Protein AF-0000000087743476 (afdb_homodimer)

Solvent-accessible surface area (backbone atoms only — not comparable to full-atom values): 12082 Å² total; per-residue (Å²): 128,86,73,82,45,57,29,32,19,54,42,50,63,37,62,44,45,69,60,51,53,50,48,35,34,52,43,32,76,71,50,31,46,57,36,60,74,50,63,28,59,64,51,84,37,51,70,77,56,61,89,53,51,70,66,58,47,52,52,51,51,51,50,53,54,53,49,50,53,46,46,46,70,72,27,60,26,37,40,32,51,24,69,94,71,48,72,51,69,71,37,47,52,48,50,52,50,35,51,75,69,72,32,48,79,44,50,73,59,115,132,86,73,81,47,57,32,32,20,53,41,51,61,38,62,44,45,70,60,51,53,51,50,37,33,53,42,30,76,71,50,31,46,56,36,59,74,50,62,29,59,62,49,85,36,51,69,76,55,61,90,53,50,70,67,57,45,52,51,52,50,50,51,52,54,53,49,50,52,44,46,47,71,73,26,59,26,36,39,32,51,22,71,96,71,49,72,52,70,70,39,48,52,48,51,52,50,35,51,74,69,70,32,49,79,44,49,72,60,117

Secondary structure (DSSP, 8-state):
---SS-EEEEEE-GGGHHHHHHHHHHHHHTT-EEE--S--TTTT-GGGGTT--HHHHHHHHHHHHHHHHHHHHT-SEEEEE-GGG---HHHHHHHHHHHHTT-EEEES--/---SS-EEEEEE-GGGHHHHHHHHHHHHHTT-EEE--S--TTTT-GGGGTT--HHHHHHHHHHHHHHHHHHHHT-SEEEEE-GGG---HHHHHHHHHHHHTT-EEEES--

pLDDT: mean 96.13, std 8.12, range [38.22, 99.0]

Structure (mmCIF, N/CA/C/O backbone):
data_AF-0000000087743476-model_v1
#
loop_
_entity.id
_entity.type
_entity.pdbx_description
1 polymer 'Uncharacterized protein'
#
loop_
_atom_site.group_PDB
_atom_site.id
_atom_site.type_symbol
_atom_site.label_atom_id
_atom_site.label_alt_id
_atom_site.label_comp_id
_atom_site.label_asym_id
_atom_site.label_entity_id
_atom_site.label_seq_id
_atom_site.pdbx_PDB_ins_code
_atom_site.Cartn_x
_atom_site.Cartn_y
_atom_site.Cartn_z
_atom_site.occupancy
_atom_site.B_iso_or_equiv
_atom_site.auth_seq_id
_atom_site.auth_comp_id
_atom_site.auth_asym_id
_atom_site.auth_atom_id
_atom_site.pdbx_PDB_model_num
ATOM 1 N N . MET A 1 1 ? -6.863 3.156 -19.031 1 38.38 1 MET A N 1
ATOM 2 C CA . MET A 1 1 ? -6.715 1.704 -19.047 1 38.38 1 MET A CA 1
ATOM 3 C C . MET A 1 1 ? -7.586 1.064 -17.969 1 38.38 1 MET A C 1
ATOM 5 O O . MET A 1 1 ? -7.488 1.424 -16.781 1 38.38 1 MET A O 1
ATOM 9 N N . GLN A 1 2 ? -8.812 0.7 -18.344 1 50.5 2 GLN A N 1
ATOM 10 C CA . GLN A 1 2 ? -9.789 0.285 -17.344 1 50.5 2 GLN A CA 1
ATOM 11 C C . GLN A 1 2 ? -9.32 -0.965 -16.609 1 50.5 2 GLN A C 1
ATOM 13 O O . GLN A 1 2 ? -9.273 -2.053 -17.188 1 50.5 2 GLN A O 1
ATOM 18 N N . SER A 1 3 ? -8.25 -1.038 -15.625 1 62.75 3 SER A N 1
ATOM 19 C CA . SER A 1 3 ? -7.652 -2.188 -14.945 1 62.75 3 SER A CA 1
ATOM 20 C C . SER A 1 3 ? -8.719 -3.191 -14.523 1 62.75 3 SER A C 1
ATOM 22 O O . SER A 1 3 ? -8.43 -4.379 -14.359 1 62.75 3 SER A O 1
ATOM 24 N N . GLY A 1 4 ? -9.93 -2.791 -14.648 1 86.81 4 GLY A N 1
ATOM 25 C CA . GLY A 1 4 ? -11.062 -3.516 -14.102 1 86.81 4 GLY A CA 1
ATOM 26 C C . GLY A 1 4 ? -11.141 -3.449 -12.586 1 86.81 4 GLY A C 1
ATOM 27 O O . GLY A 1 4 ? -12.117 -3.904 -11.992 1 86.81 4 GLY A O 1
ATOM 28 N N . TYR A 1 5 ? -10.102 -2.877 -11.891 1 98 5 TYR A N 1
ATOM 29 C CA . TYR A 1 5 ? -10.141 -2.74 -10.438 1 98 5 TYR A CA 1
ATOM 30 C C . TYR A 1 5 ? -10.195 -1.272 -10.031 1 98 5 TYR A C 1
ATOM 32 O O . TYR A 1 5 ? -9.305 -0.494 -10.375 1 98 5 TYR A O 1
ATOM 40 N N . PRO A 1 6 ? -11.227 -0.878 -9.352 1 98.44 6 PRO A N 1
ATOM 41 C CA . PRO A 1 6 ? -11.18 0.487 -8.82 1 98.44 6 PRO A CA 1
ATOM 42 C C . P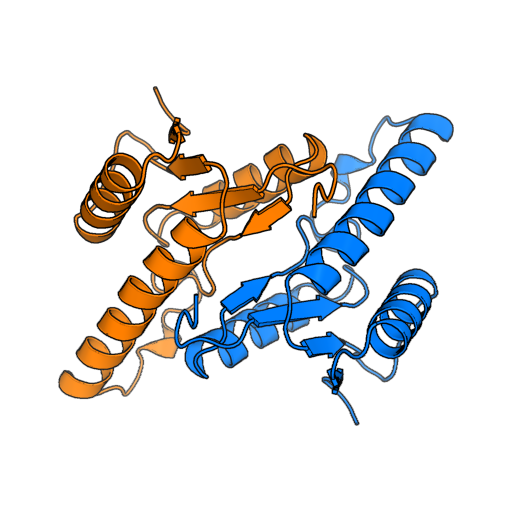RO A 1 6 ? -10.023 0.707 -7.848 1 98.44 6 PRO A C 1
ATOM 44 O O . PRO A 1 6 ? -9.602 -0.227 -7.156 1 98.44 6 PRO A O 1
ATOM 47 N N . VAL A 1 7 ? -9.523 1.934 -7.805 1 98.75 7 VAL A N 1
ATOM 48 C CA . VAL A 1 7 ? -8.375 2.27 -6.969 1 98.75 7 V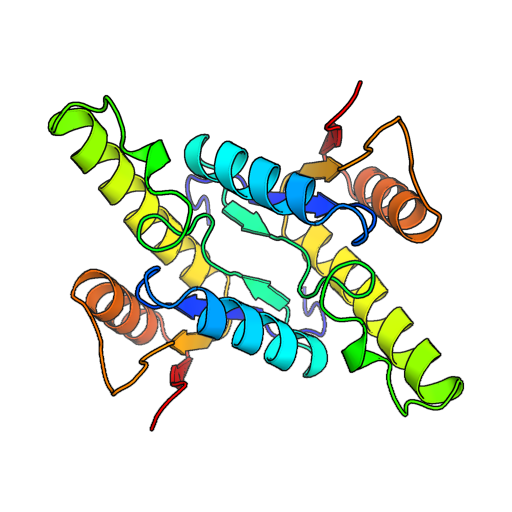AL A CA 1
ATOM 49 C C . VAL A 1 7 ? -8.828 3.129 -5.793 1 98.75 7 VAL A C 1
ATOM 51 O O . VAL A 1 7 ? -9.586 4.086 -5.965 1 98.75 7 VAL A O 1
ATOM 54 N N . VAL A 1 8 ? -8.391 2.797 -4.609 1 98.94 8 VAL A N 1
ATOM 55 C CA . VAL A 1 8 ? -8.734 3.559 -3.412 1 98.94 8 VAL A CA 1
ATOM 56 C C . VAL A 1 8 ? -7.465 3.896 -2.633 1 98.94 8 VAL A C 1
ATOM 58 O O . VAL A 1 8 ? -6.59 3.047 -2.465 1 98.94 8 VAL A O 1
ATOM 61 N N . THR A 1 9 ? -7.309 5.105 -2.23 1 98.94 9 THR A N 1
ATOM 62 C CA . THR A 1 9 ? -6.23 5.516 -1.343 1 98.94 9 THR A CA 1
ATOM 63 C C . THR A 1 9 ? -6.727 5.641 0.094 1 98.94 9 THR A C 1
ATOM 65 O O . THR A 1 9 ? -7.75 6.281 0.348 1 98.94 9 THR A O 1
ATOM 68 N N . LEU A 1 10 ? -6.004 4.98 0.99 1 98.94 10 LEU A N 1
ATOM 69 C CA . LEU A 1 10 ? -6.344 5.098 2.404 1 98.94 10 LEU A CA 1
ATOM 70 C C . LEU A 1 10 ? -5.754 6.371 3 1 98.94 10 LEU A C 1
ATOM 72 O O . LEU A 1 10 ? -4.594 6.703 2.748 1 98.94 10 LEU A O 1
ATOM 76 N N . CYS A 1 11 ? -6.539 7.051 3.77 1 98.94 11 CYS A N 1
ATOM 77 C CA . CYS A 1 11 ? -6.152 8.281 4.449 1 98.94 11 CYS A CA 1
ATOM 78 C C . CYS A 1 11 ? -6.461 8.203 5.938 1 98.94 11 CYS A C 1
ATOM 80 O O . CYS A 1 11 ? -7.496 7.66 6.336 1 98.94 11 CYS A O 1
ATOM 82 N N . GLY A 1 12 ? -5.648 8.68 6.742 1 98.69 12 GLY A N 1
ATOM 83 C CA . GLY A 1 12 ? -5.855 8.711 8.18 1 98.69 12 GLY A CA 1
ATOM 84 C C . GLY A 1 12 ? -4.566 8.82 8.969 1 98.69 12 GLY A C 1
ATOM 85 O O . GLY A 1 12 ? -3.477 8.828 8.391 1 98.69 12 GLY A O 1
ATOM 86 N N . SER A 1 13 ? -4.668 8.922 10.297 1 98.38 13 SER A N 1
ATOM 87 C CA . SER A 1 13 ? -3.5 8.984 11.164 1 98.38 13 SER A CA 1
ATOM 88 C C . SER A 1 13 ? -2.773 7.641 11.203 1 98.38 13 SER A C 1
ATOM 90 O O . SER A 1 13 ? -3.398 6.594 11.391 1 98.38 13 SER A O 1
ATOM 92 N N . THR A 1 14 ? -1.478 7.688 11.125 1 97.81 14 THR A N 1
ATOM 93 C CA . THR A 1 14 ? -0.673 6.473 11.117 1 97.81 14 THR A CA 1
ATOM 94 C C . THR A 1 14 ? -0.632 5.84 12.508 1 97.81 14 THR A C 1
ATOM 96 O O . THR A 1 14 ? -0.075 4.754 12.68 1 97.81 14 THR A O 1
ATOM 99 N N . ARG A 1 15 ? -1.237 6.492 13.484 1 97.75 15 ARG A N 1
ATOM 100 C CA . ARG A 1 15 ? -1.364 5.848 14.789 1 97.75 15 ARG A CA 1
ATOM 101 C C . ARG A 1 15 ? -2.309 4.652 14.711 1 97.75 15 ARG A C 1
ATOM 103 O O . ARG A 1 15 ? -2.303 3.795 15.602 1 97.75 15 ARG A O 1
ATOM 110 N N . PHE A 1 16 ? -3.098 4.566 13.633 1 98.31 16 PHE A N 1
ATOM 111 C CA . PHE A 1 16 ? -4.113 3.527 13.508 1 98.31 16 PHE A CA 1
ATOM 112 C C . PHE A 1 16 ? -3.658 2.434 12.547 1 98.31 16 PHE A C 1
ATOM 114 O O . PHE A 1 16 ? -4.387 2.068 11.625 1 98.31 16 PHE A O 1
ATOM 121 N N . LYS A 1 17 ? -2.49 1.92 12.766 1 97.75 17 LYS A N 1
ATOM 122 C CA . LYS A 1 17 ? -1.866 0.927 11.898 1 97.75 17 LYS A CA 1
ATOM 123 C C . LYS A 1 17 ? -2.764 -0.296 11.727 1 97.75 17 LYS A C 1
ATOM 125 O O . LYS A 1 17 ? -2.986 -0.757 10.609 1 97.75 17 LYS A O 1
ATOM 130 N N . THR A 1 18 ? -3.273 -0.798 12.812 1 97.5 18 THR A N 1
ATOM 131 C CA . THR A 1 18 ? -4.105 -1.994 12.758 1 97.5 18 THR A CA 1
ATOM 132 C C . THR A 1 18 ? -5.301 -1.781 11.836 1 97.5 18 THR A C 1
ATOM 134 O O . THR A 1 18 ? -5.59 -2.625 10.984 1 97.5 18 THR A O 1
ATOM 137 N N . GLU A 1 19 ? -5.945 -0.65 11.938 1 98.56 19 GLU A N 1
ATOM 138 C CA . GLU A 1 19 ? -7.125 -0.347 11.133 1 98.56 19 GLU A CA 1
ATOM 139 C C . GLU A 1 19 ? -6.754 -0.131 9.672 1 98.56 19 GLU A C 1
ATOM 141 O O . GLU A 1 19 ? -7.523 -0.477 8.773 1 98.56 19 GLU A O 1
ATOM 146 N N . PHE A 1 20 ? -5.598 0.438 9.391 1 98.56 20 PHE A N 1
ATOM 147 C CA . PHE A 1 20 ? -5.102 0.542 8.016 1 98.56 20 PHE A CA 1
ATOM 148 C C . PHE A 1 20 ? -4.945 -0.839 7.395 1 98.56 20 PHE A C 1
ATOM 150 O O . PHE A 1 20 ? -5.418 -1.082 6.281 1 98.56 20 PHE A O 1
ATOM 157 N N . MET A 1 21 ? -4.32 -1.697 8.148 1 97.38 21 MET A N 1
ATOM 158 C CA . MET A 1 21 ? -4.055 -3.037 7.629 1 97.38 21 MET A CA 1
ATOM 159 C C . MET A 1 21 ? -5.355 -3.805 7.406 1 97.38 21 MET A C 1
ATOM 161 O O . MET A 1 21 ? -5.504 -4.5 6.402 1 97.38 21 MET A O 1
ATOM 165 N N . GLU A 1 22 ? -6.27 -3.666 8.289 1 98 22 GLU A N 1
ATOM 166 C CA . GLU A 1 22 ? -7.562 -4.336 8.156 1 98 22 GLU A CA 1
ATOM 167 C C . GLU A 1 22 ? -8.344 -3.791 6.969 1 98 22 GLU A C 1
ATOM 169 O O . GLU A 1 22 ? -8.93 -4.559 6.199 1 98 22 GLU A O 1
ATOM 174 N N . ALA A 1 23 ? -8.375 -2.484 6.84 1 98.62 23 ALA A N 1
ATOM 175 C CA . ALA A 1 23 ? -9.07 -1.871 5.711 1 98.62 23 ALA A CA 1
ATOM 176 C C . ALA A 1 23 ? -8.43 -2.277 4.387 1 98.62 23 ALA A C 1
ATOM 178 O O . ALA A 1 23 ? -9.133 -2.574 3.416 1 98.62 23 ALA A O 1
ATOM 179 N N . GLN A 1 24 ? -7.098 -2.254 4.371 1 98.62 24 GLN A N 1
ATOM 180 C CA . GLN A 1 24 ? -6.391 -2.664 3.162 1 98.62 24 GLN A CA 1
ATOM 181 C C . GLN A 1 24 ? -6.766 -4.086 2.762 1 98.62 24 GLN A C 1
ATOM 183 O O . GLN A 1 24 ? -7.066 -4.348 1.594 1 98.62 24 GLN A O 1
ATOM 188 N N . LYS A 1 25 ? -6.793 -4.953 3.701 1 98 25 LYS A N 1
ATOM 189 C CA . LYS A 1 25 ? -7.137 -6.352 3.459 1 98 25 LYS A CA 1
ATOM 190 C C . LYS A 1 25 ? -8.57 -6.484 2.951 1 98 25 LYS A C 1
ATOM 192 O O . LYS A 1 25 ? -8.812 -7.133 1.931 1 98 25 LYS A O 1
ATOM 197 N N . ARG A 1 26 ? -9.477 -5.871 3.613 1 98.12 26 ARG A N 1
ATOM 198 C CA . ARG A 1 26 ? -10.891 -5.977 3.273 1 98.12 26 ARG A CA 1
ATOM 199 C C . ARG A 1 26 ? -11.164 -5.402 1.887 1 98.12 26 ARG A C 1
ATOM 201 O O . ARG A 1 26 ? -11.812 -6.043 1.06 1 98.12 26 ARG A O 1
ATOM 208 N N . LEU A 1 27 ? -10.68 -4.23 1.594 1 98.69 27 LEU A N 1
ATOM 209 C CA . LEU A 1 27 ? -10.93 -3.561 0.322 1 98.69 27 LEU A CA 1
ATOM 210 C C . LEU A 1 27 ? -10.266 -4.309 -0.827 1 98.69 27 LEU A C 1
ATOM 212 O O . LEU A 1 27 ? -10.812 -4.387 -1.928 1 98.69 27 LEU A O 1
ATOM 216 N N . THR A 1 28 ? -9.094 -4.887 -0.541 1 98.62 28 THR A N 1
ATOM 217 C CA . THR A 1 28 ? -8.438 -5.707 -1.553 1 98.62 28 THR A CA 1
ATOM 218 C C . THR A 1 28 ? -9.305 -6.906 -1.924 1 98.62 28 THR A C 1
ATOM 220 O O . THR A 1 28 ? -9.516 -7.184 -3.105 1 98.62 28 THR A O 1
ATOM 223 N N . LEU A 1 29 ? -9.797 -7.566 -0.931 1 97.56 29 LEU A N 1
ATOM 224 C CA . LEU A 1 29 ? -10.633 -8.742 -1.17 1 97.56 29 LEU A CA 1
ATOM 225 C C . LEU A 1 29 ? -11.945 -8.352 -1.839 1 97.56 29 LEU A C 1
ATOM 227 O O . LEU A 1 29 ? -12.57 -9.172 -2.508 1 97.56 29 LEU A O 1
ATOM 231 N N . ASP A 1 30 ? -12.336 -7.082 -1.665 1 97.62 30 ASP A N 1
ATOM 232 C CA . ASP A 1 30 ? -13.516 -6.551 -2.334 1 97.62 30 ASP A CA 1
ATOM 233 C C . ASP A 1 30 ? -13.203 -6.156 -3.775 1 97.62 30 ASP A C 1
ATOM 235 O O . ASP A 1 30 ? -14.086 -5.688 -4.5 1 97.62 30 ASP A O 1
ATOM 239 N N . GLY A 1 31 ? -11.945 -6.254 -4.188 1 98 31 GLY A N 1
ATOM 240 C CA . GLY A 1 31 ? -11.594 -6.055 -5.582 1 98 31 GLY A CA 1
ATOM 241 C C . GLY A 1 31 ? -10.992 -4.688 -5.855 1 98 31 GLY A C 1
ATOM 242 O O . GLY A 1 31 ? -11.008 -4.211 -6.992 1 98 31 GLY A O 1
ATOM 243 N N . TYR A 1 32 ? -10.516 -3.992 -4.859 1 98.69 32 TYR A N 1
ATOM 244 C CA . TYR A 1 32 ? -9.891 -2.689 -5.027 1 98.69 32 TYR A CA 1
ATOM 245 C C . TYR A 1 32 ? -8.367 -2.82 -5.066 1 98.69 32 TYR A C 1
ATOM 247 O O . TYR A 1 32 ? -7.789 -3.619 -4.328 1 98.69 32 TYR A O 1
ATOM 255 N N . ILE A 1 33 ? -7.746 -2.051 -5.918 1 98.81 33 ILE A N 1
ATOM 256 C CA . ILE A 1 33 ? -6.34 -1.732 -5.691 1 98.81 33 ILE A CA 1
ATOM 257 C C . ILE A 1 33 ? -6.219 -0.684 -4.586 1 98.81 33 ILE A C 1
ATOM 259 O O . ILE A 1 33 ? -6.781 0.408 -4.695 1 98.81 33 ILE A O 1
ATOM 263 N N . VAL A 1 34 ? -5.527 -1.041 -3.566 1 98.88 34 VAL A N 1
ATOM 264 C CA . VAL A 1 34 ? -5.418 -0.158 -2.408 1 98.88 34 VAL A CA 1
ATOM 265 C C . VAL A 1 34 ? -4.035 0.492 -2.385 1 98.88 34 VAL A C 1
ATOM 267 O O . VAL A 1 34 ? -3.018 -0.197 -2.477 1 98.88 34 VAL A O 1
ATOM 270 N N . ILE A 1 35 ? -4.031 1.773 -2.34 1 98.81 35 ILE A N 1
ATOM 271 C CA . ILE A 1 35 ? -2.816 2.537 -2.07 1 98.81 35 ILE A CA 1
ATOM 272 C C . ILE A 1 35 ? -2.834 3.045 -0.629 1 98.81 35 ILE A C 1
ATOM 274 O O . ILE A 1 35 ? -3.684 3.859 -0.262 1 98.81 35 ILE A O 1
ATOM 278 N N . SER A 1 36 ? -1.908 2.521 0.133 1 98.56 36 SER A N 1
ATOM 279 C CA . SER A 1 36 ? -1.872 2.83 1.56 1 98.56 36 SER A CA 1
ATOM 280 C C . SER A 1 36 ? -0.73 3.785 1.89 1 98.56 36 SER A C 1
ATOM 282 O O . SER A 1 36 ? -0.135 4.383 0.992 1 98.56 36 SER A O 1
ATOM 284 N N . VAL A 1 37 ? -0.5 4.043 3.145 1 98.06 37 VAL A N 1
ATOM 285 C CA . VAL A 1 37 ? 0.614 4.867 3.604 1 98.06 37 VAL A CA 1
ATOM 286 C C . VAL A 1 37 ? 1.92 4.082 3.479 1 98.06 37 VAL A C 1
ATOM 288 O O . VAL A 1 37 ? 1.913 2.852 3.467 1 98.06 37 VAL A O 1
ATOM 291 N N . GLY A 1 38 ? 2.945 4.789 3.391 1 96.5 38 GLY A N 1
ATOM 292 C CA . GLY A 1 38 ? 4.234 4.16 3.162 1 96.5 38 GLY A CA 1
ATOM 293 C C . GLY A 1 38 ? 4.926 3.729 4.441 1 96.5 38 GLY A C 1
ATOM 294 O O . GLY A 1 38 ? 5.82 2.881 4.418 1 96.5 38 GLY A O 1
ATOM 295 N N . LEU A 1 39 ? 4.555 4.363 5.508 1 96.44 39 LEU A N 1
ATOM 296 C CA . LEU A 1 39 ? 5.117 4.043 6.816 1 96.44 39 LEU A CA 1
ATOM 297 C C . LEU A 1 39 ? 4.176 4.473 7.934 1 96.44 39 LEU A C 1
ATOM 299 O O . LEU A 1 39 ? 3.32 5.34 7.73 1 96.44 39 LEU A O 1
ATOM 303 N N . PHE A 1 40 ? 4.324 3.883 9.047 1 97.44 40 PHE A N 1
ATOM 304 C CA . PHE A 1 40 ? 3.531 4.219 10.227 1 97.44 40 PHE A CA 1
ATOM 305 C C . PHE A 1 40 ? 4.383 4.938 11.266 1 97.44 40 PHE A C 1
ATOM 307 O O . PHE A 1 40 ? 4.777 4.344 12.273 1 97.44 40 PHE A O 1
ATOM 314 N N . GLY A 1 41 ? 4.543 6.191 11.023 1 95.38 41 GLY A N 1
ATOM 315 C CA . GLY A 1 41 ? 5.445 7.008 11.82 1 95.38 41 GLY A CA 1
ATOM 316 C C . GLY A 1 41 ? 4.984 7.18 13.25 1 95.38 41 GLY A C 1
ATOM 317 O O . GLY A 1 41 ? 5.766 7.578 14.117 1 95.38 41 GLY A O 1
ATOM 318 N N . HIS A 1 42 ? 3.748 6.805 13.57 1 95.19 42 HIS A N 1
ATOM 319 C CA . HIS A 1 42 ? 3.219 6.965 14.914 1 95.19 42 HIS A CA 1
ATOM 320 C C . HIS A 1 42 ? 2.852 5.613 15.531 1 95.19 42 HIS A C 1
ATOM 322 O O . HIS A 1 42 ? 2.27 5.559 16.609 1 95.19 42 HIS A O 1
ATOM 328 N N . SER A 1 43 ? 3.145 4.531 14.867 1 94.62 43 SER A N 1
ATOM 329 C CA . SER A 1 43 ? 2.766 3.211 15.359 1 94.62 43 SER A CA 1
ATOM 330 C C . SER A 1 43 ? 3.674 2.129 14.781 1 94.62 43 SER A C 1
ATOM 332 O O . SER A 1 43 ? 3.193 1.144 14.219 1 94.62 43 SER A O 1
ATOM 334 N N . GLY A 1 44 ? 4.949 2.225 14.984 1 91.62 44 GLY A N 1
ATOM 335 C CA . GLY A 1 44 ? 5.824 1.132 14.594 1 91.62 44 GLY A CA 1
ATOM 336 C C . GLY A 1 44 ? 7.09 1.6 13.898 1 91.62 44 GLY A C 1
ATOM 337 O O . GLY A 1 44 ? 8.078 0.862 13.828 1 91.62 44 GLY A O 1
ATOM 338 N N . ASP A 1 45 ? 7.035 2.834 13.281 1 95.75 45 ASP A N 1
ATOM 339 C CA . ASP A 1 45 ? 8.195 3.338 12.555 1 95.75 45 ASP A CA 1
ATOM 340 C C . ASP A 1 45 ? 8.695 4.648 13.156 1 95.75 45 ASP A C 1
ATOM 342 O O . ASP A 1 45 ? 9.141 5.543 12.438 1 95.75 45 ASP A O 1
ATOM 346 N N . GLN A 1 46 ? 8.602 4.77 14.43 1 93.5 46 GLN A N 1
ATOM 347 C CA . GLN A 1 46 ? 9 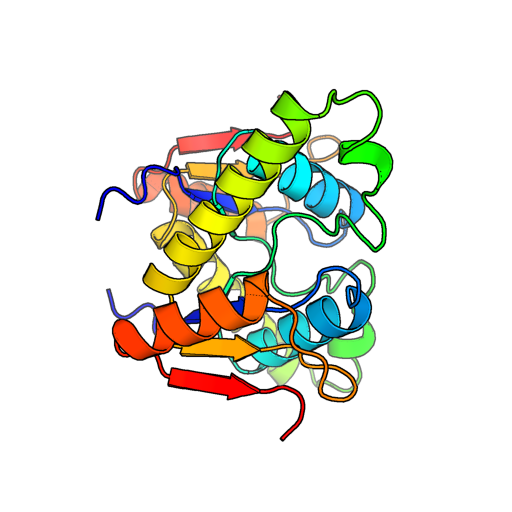5.996 15.109 1 93.5 46 GLN A CA 1
ATOM 348 C C . GLN A 1 46 ? 10.484 6.281 14.906 1 93.5 46 GLN A C 1
ATOM 350 O O . GLN A 1 46 ? 10.906 7.438 14.922 1 93.5 46 GLN A O 1
ATOM 355 N N . GLU A 1 47 ? 11.18 5.238 14.68 1 94.81 47 GLU A N 1
ATOM 356 C CA . GLU A 1 47 ? 12.625 5.352 14.523 1 94.81 47 GLU A CA 1
ATOM 357 C C . GLU A 1 47 ? 12.984 6.188 13.297 1 94.81 47 GLU A C 1
ATOM 359 O O . GLU A 1 47 ? 14.102 6.699 13.188 1 94.81 47 GLU A O 1
ATOM 364 N N . VAL A 1 48 ? 12.086 6.383 12.375 1 93.88 48 VAL A N 1
ATOM 365 C CA . VAL A 1 48 ? 12.352 7.129 11.156 1 93.88 48 VAL A CA 1
ATOM 366 C C . VAL A 1 48 ? 12.633 8.594 11.492 1 93.88 48 VAL A C 1
ATOM 368 O O . VAL A 1 48 ? 13.297 9.297 10.727 1 93.88 48 VAL A O 1
ATOM 371 N N . TRP A 1 49 ? 12.133 9.008 12.578 1 94.56 49 TRP A N 1
ATOM 372 C CA . TRP A 1 49 ? 12.273 10.406 12.969 1 94.56 49 TRP A CA 1
ATOM 373 C C . TRP A 1 49 ? 13.539 10.609 13.805 1 94.56 49 TRP A C 1
ATOM 375 O O . TRP A 1 49 ? 13.977 11.75 14 1 94.56 49 TRP A O 1
ATOM 385 N N . ASP A 1 50 ? 14.039 9.523 14.305 1 93.5 50 ASP A N 1
ATOM 386 C CA . ASP A 1 50 ? 15.148 9.609 15.242 1 93.5 50 ASP A CA 1
ATOM 387 C C . ASP A 1 50 ? 16.359 10.289 14.609 1 93.5 50 ASP A C 1
ATOM 389 O O . ASP A 1 50 ? 16.75 9.953 13.484 1 93.5 50 ASP A O 1
ATOM 393 N N . GLY A 1 51 ? 16.891 11.227 15.25 1 91.81 51 GLY A N 1
ATOM 394 C CA . GLY A 1 51 ? 18.125 11.891 14.844 1 91.81 51 GLY A CA 1
ATOM 395 C C . GLY A 1 51 ? 17.891 13.008 13.844 1 91.81 51 GLY A C 1
ATOM 396 O O . GLY A 1 51 ? 18.844 13.68 13.43 1 91.81 51 GLY A O 1
ATOM 397 N N . MET A 1 52 ? 16.719 13.133 13.352 1 93.31 52 MET A N 1
ATOM 398 C CA . MET A 1 52 ? 16.438 14.234 12.438 1 93.31 52 MET A CA 1
ATOM 399 C C . MET A 1 52 ? 16.344 15.555 13.188 1 93.31 52 MET A C 1
ATOM 401 O O . MET 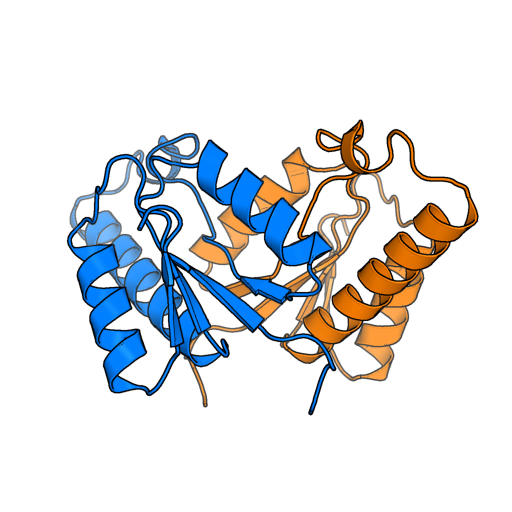A 1 52 ? 15.781 15.625 14.281 1 93.31 52 MET A O 1
ATOM 405 N N . ASP A 1 53 ? 16.984 16.484 12.641 1 96 53 ASP A N 1
ATOM 406 C CA . ASP A 1 53 ? 16.766 17.828 13.18 1 96 53 ASP A CA 1
ATOM 407 C C . ASP A 1 53 ? 15.398 18.359 12.773 1 96 53 ASP A C 1
ATOM 409 O O . ASP A 1 53 ? 14.742 17.797 11.891 1 96 53 ASP A O 1
ATOM 413 N N . GLU A 1 54 ? 15.008 19.438 13.281 1 94.81 54 GLU A N 1
ATOM 414 C CA . GLU A 1 54 ? 13.672 19.984 13.078 1 94.81 54 GLU A CA 1
ATOM 415 C C . GLU A 1 54 ? 13.422 20.297 11.609 1 94.81 54 GLU A C 1
ATOM 417 O O . GLU A 1 54 ? 12.32 20.094 11.102 1 94.81 54 GLU A O 1
ATOM 422 N N . GLY A 1 55 ? 14.359 20.812 10.953 1 96.25 55 GLY A N 1
ATOM 423 C CA . GLY A 1 55 ? 14.219 21.141 9.547 1 96.25 55 GLY A CA 1
ATOM 424 C C . GLY A 1 55 ? 14.031 19.922 8.664 1 96.25 55 GLY A C 1
ATOM 425 O O . GLY A 1 55 ? 13.156 19.906 7.801 1 96.25 55 GLY A O 1
ATOM 426 N N . THR A 1 56 ? 14.836 18.906 8.883 1 96.12 56 THR A N 1
ATOM 427 C CA . THR A 1 56 ? 14.734 17.672 8.125 1 96.12 56 THR A CA 1
ATOM 428 C C . THR A 1 56 ? 13.391 16.984 8.375 1 96.12 56 THR A C 1
ATOM 430 O O . THR A 1 56 ? 12.758 16.5 7.449 1 96.12 56 THR A O 1
ATOM 433 N N . LEU A 1 57 ? 13.023 17.031 9.641 1 95.69 57 LEU A N 1
ATOM 434 C CA . LEU A 1 57 ? 11.742 16.438 10.016 1 95.69 57 LEU A CA 1
ATOM 435 C C . LEU A 1 57 ? 10.594 17.125 9.297 1 95.69 57 LEU A C 1
ATOM 437 O O . LEU A 1 57 ? 9.719 16.469 8.727 1 95.69 57 LEU A O 1
ATOM 441 N N . SER A 1 58 ? 10.586 18.422 9.352 1 95.62 58 SER A N 1
ATOM 442 C CA . SER A 1 58 ? 9.539 19.203 8.703 1 95.62 58 SER A CA 1
ATOM 443 C C . SER A 1 58 ? 9.508 18.938 7.199 1 95.62 58 SER A C 1
ATOM 445 O O . SER A 1 58 ? 8.438 18.75 6.617 1 95.62 58 SER A O 1
ATOM 447 N N . ARG A 1 59 ? 10.688 18.875 6.559 1 96.75 59 ARG A N 1
ATOM 448 C CA . ARG A 1 59 ? 10.773 18.641 5.121 1 96.75 59 ARG A CA 1
ATOM 449 C C . ARG A 1 59 ? 10.289 17.234 4.766 1 96.75 59 ARG A C 1
ATOM 451 O O . ARG A 1 59 ? 9.594 17.047 3.764 1 96.75 59 ARG A O 1
ATOM 458 N N . THR A 1 60 ? 10.617 16.297 5.551 1 96.69 60 THR A N 1
ATOM 459 C CA . THR A 1 60 ? 10.18 14.922 5.324 1 96.69 60 THR A CA 1
ATOM 460 C C . THR A 1 60 ? 8.664 14.805 5.457 1 96.69 60 THR A C 1
ATOM 462 O O . THR A 1 60 ? 8.008 14.195 4.613 1 96.69 60 THR A O 1
ATOM 465 N N . LYS A 1 61 ? 8.156 15.461 6.449 1 95.69 61 LYS A N 1
ATOM 466 C CA . LYS A 1 61 ? 6.707 15.445 6.656 1 95.69 61 LYS A CA 1
ATOM 467 C C . LYS A 1 61 ? 5.98 16.125 5.5 1 95.69 61 LYS A C 1
ATOM 469 O O . LYS A 1 61 ? 4.949 15.633 5.035 1 95.69 61 LYS A O 1
ATOM 474 N N . GLN A 1 62 ? 6.516 17.203 5.082 1 96.44 62 GLN A N 1
ATOM 475 C CA . GLN A 1 62 ? 5.926 17.906 3.949 1 96.44 62 GLN A CA 1
ATOM 476 C C . GLN A 1 62 ? 5.945 17.047 2.691 1 96.44 62 GLN A C 1
ATOM 478 O O . GLN A 1 62 ? 4.98 17.016 1.925 1 96.44 62 GLN A O 1
ATOM 483 N N . MET A 1 63 ? 7.051 16.406 2.467 1 97.38 63 MET A N 1
ATOM 484 C CA . MET A 1 63 ? 7.164 15.508 1.326 1 97.38 63 MET A CA 1
ATOM 485 C C . MET A 1 63 ? 6.125 14.391 1.408 1 97.38 63 MET A C 1
ATOM 487 O O . MET A 1 63 ? 5.457 14.094 0.42 1 97.38 63 MET A O 1
ATOM 491 N N . LEU A 1 64 ? 5.957 13.812 2.551 1 97.69 64 LEU A N 1
ATOM 492 C CA . LEU A 1 64 ? 5.012 12.719 2.744 1 97.69 64 LEU A CA 1
ATOM 493 C C . LEU A 1 64 ? 3.578 13.203 2.553 1 97.69 64 LEU A C 1
ATOM 495 O O . LEU A 1 64 ? 2.75 12.5 1.974 1 97.69 64 LEU A O 1
ATOM 499 N N . ASP A 1 65 ? 3.291 14.359 3.012 1 97.25 65 ASP A N 1
ATOM 500 C CA . ASP A 1 65 ? 1.972 14.953 2.826 1 97.25 65 ASP A CA 1
ATOM 501 C C . ASP A 1 65 ? 1.678 15.188 1.346 1 97.25 65 ASP A C 1
ATOM 503 O O . ASP A 1 65 ? 0.59 14.859 0.864 1 97.25 65 ASP A O 1
ATOM 507 N N . ASP A 1 66 ? 2.637 15.766 0.724 1 97.94 66 ASP A N 1
ATOM 508 C CA . ASP A 1 66 ? 2.463 16.016 -0.703 1 97.94 66 ASP A CA 1
ATOM 509 C C . ASP A 1 66 ? 2.328 14.719 -1.481 1 97.94 66 ASP A C 1
ATOM 511 O O . ASP A 1 66 ? 1.487 14.602 -2.375 1 97.94 66 ASP A O 1
ATOM 515 N N . MET A 1 67 ? 3.102 13.773 -1.136 1 98.5 67 MET A N 1
ATOM 516 C CA . MET A 1 67 ? 3.047 12.461 -1.768 1 98.5 67 MET A CA 1
ATOM 517 C C . MET A 1 67 ? 1.667 11.828 -1.599 1 98.5 67 MET A C 1
ATOM 519 O O . MET A 1 67 ? 1.141 11.219 -2.529 1 98.5 67 MET A O 1
ATOM 523 N N . HIS A 1 68 ? 1.126 11.992 -0.437 1 98.62 68 HIS A N 1
ATOM 524 C CA . HIS A 1 68 ? -0.185 11.398 -0.202 1 98.62 68 HIS A CA 1
ATOM 525 C C . HIS A 1 68 ? -1.244 12.023 -1.102 1 98.62 68 HIS A C 1
ATOM 527 O O . HIS A 1 68 ? -2.152 11.336 -1.573 1 98.62 68 HIS A O 1
ATOM 533 N N . LYS A 1 69 ? -1.122 13.281 -1.396 1 98.62 69 LYS A N 1
ATOM 534 C CA . LYS A 1 69 ? -2.055 13.938 -2.312 1 98.62 69 LYS A CA 1
ATOM 535 C C . LYS A 1 69 ? -1.894 13.398 -3.732 1 98.62 69 LYS A C 1
ATOM 537 O O . LYS A 1 69 ? -2.875 13.273 -4.469 1 98.62 69 LYS A O 1
ATOM 542 N N . ARG A 1 70 ? -0.698 13.047 -4.105 1 98.56 70 ARG A N 1
ATOM 543 C CA . ARG A 1 70 ? -0.479 12.43 -5.406 1 98.56 70 ARG A CA 1
ATOM 544 C C . ARG A 1 70 ? -1.069 11.023 -5.449 1 98.56 70 ARG A C 1
ATOM 546 O O . ARG A 1 70 ? -1.582 10.586 -6.484 1 98.56 70 ARG A O 1
ATOM 553 N N . LYS A 1 71 ? -1 10.352 -4.285 1 98.75 71 LYS A N 1
ATOM 554 C CA . LYS A 1 71 ? -1.689 9.07 -4.207 1 98.75 71 LYS A CA 1
ATOM 555 C C . LYS A 1 71 ? -3.189 9.234 -4.438 1 98.75 71 LYS A C 1
ATOM 557 O O . LYS A 1 71 ? -3.811 8.422 -5.121 1 98.75 71 LYS A O 1
ATOM 562 N N . ILE A 1 72 ? -3.744 10.242 -3.904 1 98.75 72 ILE A N 1
ATOM 563 C CA . ILE A 1 72 ? -5.16 10.539 -4.102 1 98.75 72 ILE A CA 1
ATOM 564 C C . ILE A 1 72 ? -5.43 10.805 -5.578 1 98.75 72 ILE A C 1
ATOM 566 O O . ILE A 1 72 ? -6.43 10.336 -6.125 1 98.75 72 ILE A O 1
ATOM 570 N N . ASP A 1 73 ? -4.547 11.453 -6.281 1 98.5 73 ASP A N 1
ATOM 571 C CA . ASP A 1 73 ? -4.703 11.727 -7.707 1 98.5 73 ASP A CA 1
ATOM 572 C C . ASP A 1 73 ? -4.812 10.43 -8.508 1 98.5 73 ASP A C 1
ATOM 574 O O . ASP A 1 73 ? -5.496 10.375 -9.523 1 98.5 73 ASP A O 1
ATOM 578 N N . MET A 1 74 ? -4.23 9.422 -8 1 97.94 74 MET A N 1
ATOM 579 C CA . MET A 1 74 ? -4.172 8.148 -8.711 1 97.94 74 MET A CA 1
ATOM 580 C C . MET A 1 74 ? -5.422 7.32 -8.445 1 97.94 74 MET A C 1
ATOM 582 O O . MET A 1 74 ? -5.648 6.301 -9.102 1 97.94 74 MET A O 1
ATOM 586 N N . ALA A 1 75 ? -6.242 7.758 -7.48 1 98.44 75 ALA A N 1
ATOM 587 C CA . ALA A 1 75 ? -7.328 6.918 -6.992 1 98.44 75 ALA A CA 1
ATOM 588 C C . ALA A 1 75 ? -8.672 7.359 -7.57 1 98.44 75 ALA A C 1
ATOM 590 O O . ALA A 1 75 ? -8.812 8.5 -8.031 1 98.44 75 ALA A O 1
ATOM 591 N N . ASP A 1 76 ? -9.57 6.453 -7.562 1 98.44 76 ASP A N 1
ATOM 592 C CA . ASP A 1 76 ? -10.969 6.762 -7.879 1 98.44 76 ASP A CA 1
ATOM 593 C C . ASP A 1 76 ? -11.688 7.332 -6.66 1 98.44 76 ASP A C 1
ATOM 595 O O . ASP A 1 76 ? -12.617 8.133 -6.805 1 98.44 76 ASP A O 1
ATOM 599 N N . GLU A 1 77 ? -11.336 6.914 -5.516 1 98.88 77 GLU A N 1
ATOM 600 C CA . GLU A 1 77 ? -11.914 7.32 -4.234 1 98.88 77 GLU A CA 1
ATOM 601 C C . GLU A 1 77 ? -10.883 7.238 -3.115 1 98.88 77 GLU A C 1
ATOM 603 O O . GLU A 1 77 ? -9.797 6.672 -3.297 1 98.88 77 GLU A O 1
ATOM 608 N N . ILE A 1 78 ? -11.203 7.91 -2.029 1 98.94 78 ILE A N 1
ATOM 609 C CA . ILE A 1 78 ? -10.398 7.711 -0.832 1 98.94 78 ILE A CA 1
ATOM 610 C C . ILE A 1 78 ? -11.242 7.051 0.255 1 98.94 78 ILE A C 1
ATOM 612 O O . ILE A 1 78 ? -12.477 7.109 0.217 1 98.94 78 ILE A O 1
ATOM 616 N N . PHE A 1 79 ? -10.609 6.332 1.118 1 98.94 79 PHE A N 1
ATOM 617 C CA . PHE A 1 79 ? -11.195 5.723 2.307 1 98.94 79 PHE A CA 1
ATOM 618 C C . PHE A 1 79 ? -10.508 6.23 3.568 1 98.94 79 PHE A C 1
ATOM 620 O O . PHE A 1 79 ? -9.328 5.957 3.787 1 98.94 79 PHE A O 1
ATOM 627 N N . VAL A 1 80 ? -11.234 6.922 4.363 1 98.94 80 VAL A N 1
ATOM 628 C CA . VAL A 1 80 ? -10.68 7.617 5.52 1 98.94 80 VAL A CA 1
ATOM 629 C C . VAL A 1 80 ? -10.797 6.738 6.762 1 98.94 80 VAL A C 1
ATOM 631 O O . VAL A 1 80 ? -11.898 6.328 7.137 1 98.94 80 VAL A O 1
ATOM 634 N N . ILE A 1 81 ? -9.641 6.445 7.363 1 98.88 81 ILE A N 1
ATOM 635 C CA . ILE A 1 81 ? -9.578 5.699 8.617 1 98.88 81 ILE A CA 1
ATOM 636 C C . ILE A 1 81 ? -9.766 6.652 9.797 1 98.88 81 ILE A C 1
ATOM 638 O O . ILE A 1 81 ? -8.789 7.164 10.352 1 98.88 81 ILE A O 1
ATOM 642 N N . ASN A 1 82 ? -11.023 6.855 10.188 1 98.75 82 ASN A N 1
ATOM 643 C CA . ASN A 1 82 ? -11.383 7.809 11.227 1 98.75 82 ASN A CA 1
ATOM 644 C C . ASN A 1 82 ? -11.828 7.098 12.508 1 98.75 82 ASN A C 1
ATOM 646 O O . ASN A 1 82 ? -12.93 7.336 13 1 98.75 82 ASN A O 1
ATOM 650 N N . VAL A 1 83 ? -10.906 6.344 13.102 1 98.62 83 VAL A N 1
ATOM 651 C CA . VAL A 1 83 ? -11.188 5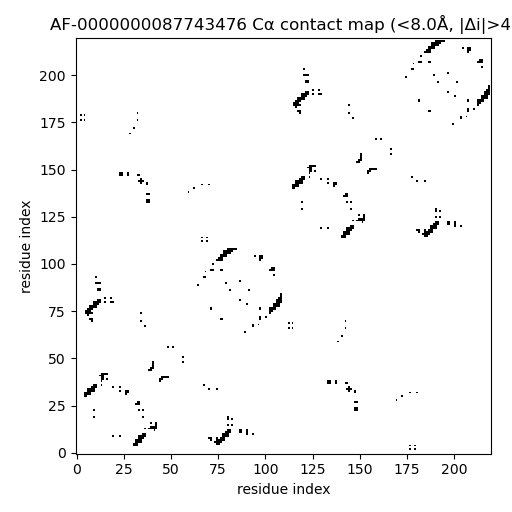.566 14.305 1 98.62 83 VAL A CA 1
ATOM 652 C C . VAL A 1 83 ? -11.664 6.496 15.422 1 98.62 83 VAL A C 1
ATOM 654 O O . VAL A 1 83 ? -10.992 7.477 15.742 1 98.62 83 VAL A O 1
ATOM 657 N N . GLY A 1 84 ? -12.844 6.219 16.016 1 98.12 84 GLY A N 1
ATOM 658 C CA . GLY A 1 84 ? -13.406 7.055 17.062 1 98.12 84 GLY A CA 1
ATOM 659 C C . GLY A 1 84 ? -13.758 8.453 16.594 1 98.12 84 GLY A C 1
ATOM 660 O O . GLY A 1 84 ? -13.727 9.406 17.375 1 98.12 84 GLY A O 1
ATOM 661 N N . GLY A 1 85 ? -13.875 8.602 15.297 1 97.88 85 GLY A N 1
ATOM 662 C CA . GLY A 1 85 ? -14.219 9.883 14.711 1 97.88 85 GLY A CA 1
ATOM 663 C C . GLY A 1 85 ? -13.023 10.805 14.562 1 97.88 85 GLY A C 1
ATOM 664 O O . GLY A 1 85 ? -13.164 11.945 14.109 1 97.88 85 GLY A O 1
ATOM 665 N N . TYR A 1 86 ? -11.875 10.25 14.82 1 98.38 86 TYR A N 1
ATOM 666 C CA . TYR A 1 86 ? -10.688 11.102 14.812 1 98.38 86 TYR A CA 1
ATOM 667 C C . TYR A 1 86 ? -10.281 11.453 13.391 1 98.38 86 TYR A C 1
ATOM 669 O O . TYR A 1 86 ? -10.109 10.562 12.547 1 98.38 86 TYR A O 1
ATOM 677 N N . ILE A 1 87 ? -10.109 12.727 13.078 1 98.38 87 ILE A N 1
ATOM 678 C CA . ILE A 1 87 ? -9.555 13.266 11.844 1 98.38 87 ILE A CA 1
ATOM 679 C C . ILE A 1 87 ? -8.539 14.359 12.164 1 98.38 87 ILE A C 1
ATOM 681 O O . ILE A 1 87 ? -8.906 15.445 12.609 1 98.38 87 ILE A O 1
ATOM 685 N N . GLY A 1 88 ? -7.344 14.039 11.914 1 98 88 GLY A N 1
ATOM 686 C CA . GLY A 1 88 ? -6.309 15.031 12.164 1 98 88 GLY A CA 1
ATOM 687 C C . GLY A 1 88 ? -6.168 16.047 11.047 1 98 88 GLY A C 1
ATOM 688 O O . GLY A 1 88 ? -6.812 15.922 10 1 98 88 GLY A O 1
ATOM 689 N N . ASP A 1 89 ? -5.281 17.016 11.203 1 97.62 89 ASP A N 1
ATOM 690 C CA . ASP A 1 89 ? -5.125 18.125 10.273 1 97.62 89 ASP A CA 1
ATOM 691 C C . ASP A 1 89 ? -4.699 17.641 8.891 1 97.62 89 ASP A C 1
ATOM 693 O O . ASP A 1 89 ? -5.25 18.078 7.879 1 97.62 89 ASP A O 1
ATOM 697 N N . SER A 1 90 ? -3.68 16.781 8.891 1 97.5 90 SER A N 1
ATOM 698 C CA . SER A 1 90 ? -3.203 16.281 7.605 1 97.5 90 SER A CA 1
ATOM 699 C C . SER A 1 90 ? -4.312 15.547 6.848 1 97.5 90 SER A C 1
ATOM 701 O O . SER A 1 90 ? -4.496 15.758 5.648 1 97.5 90 SER A O 1
ATOM 703 N N . THR A 1 91 ? -5.082 14.734 7.59 1 98.62 91 THR A N 1
ATOM 704 C CA . THR A 1 91 ? -6.168 13.984 6.969 1 98.62 91 THR A CA 1
ATOM 705 C C . THR A 1 91 ? -7.27 14.922 6.484 1 98.62 91 THR A C 1
ATOM 707 O O . THR A 1 91 ? -7.836 14.719 5.41 1 98.62 91 THR A O 1
ATOM 710 N N . ARG A 1 92 ? -7.562 15.922 7.246 1 98.75 92 ARG A N 1
ATOM 711 C CA . ARG A 1 92 ? -8.539 16.922 6.82 1 98.75 92 ARG A CA 1
ATOM 712 C C . ARG A 1 92 ? -8.117 17.562 5.504 1 98.75 92 ARG A C 1
ATOM 714 O O . ARG A 1 92 ? -8.945 17.75 4.605 1 98.75 92 ARG A O 1
ATOM 721 N N . SER A 1 93 ? -6.867 17.969 5.465 1 98.69 93 SER A N 1
ATOM 722 C CA . SER A 1 93 ? -6.328 18.547 4.238 1 98.69 93 SER A CA 1
ATOM 723 C C . SER A 1 93 ? -6.469 17.578 3.062 1 98.69 93 SER A C 1
ATOM 725 O O . SER A 1 93 ? -6.805 18 1.952 1 98.69 93 SER A O 1
ATOM 727 N N . GLU A 1 94 ? -6.23 16.297 3.301 1 98.81 94 GLU A N 1
ATOM 728 C CA . GLU A 1 94 ? -6.367 15.273 2.273 1 98.81 94 GLU A CA 1
ATOM 729 C C . GLU A 1 94 ? -7.812 15.141 1.81 1 98.81 94 GLU A C 1
ATOM 731 O O . GLU A 1 94 ? -8.078 15.039 0.61 1 98.81 94 GLU A O 1
ATOM 736 N N . ILE A 1 95 ? -8.734 15.172 2.723 1 98.88 95 ILE A N 1
ATOM 737 C CA . ILE A 1 95 ? -10.156 15.078 2.41 1 98.88 95 ILE A CA 1
ATOM 738 C C . ILE A 1 95 ? -10.578 16.266 1.545 1 98.88 95 ILE A C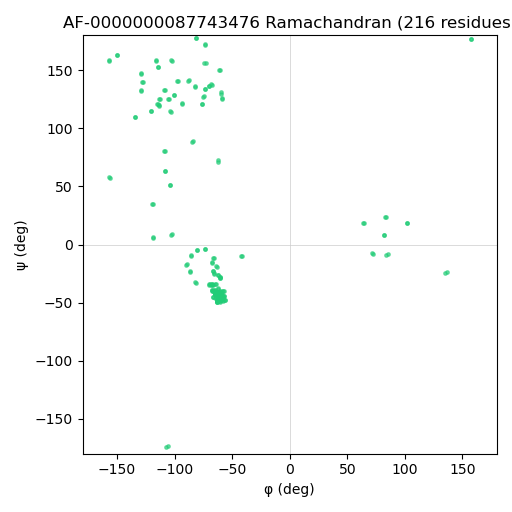 1
ATOM 740 O O . ILE A 1 95 ? -11.25 16.078 0.526 1 98.88 95 ILE A O 1
ATOM 744 N N . GLU A 1 96 ? -10.18 17.422 1.937 1 98.88 96 GLU A N 1
ATOM 745 C CA . GLU A 1 96 ? -10.5 18.609 1.152 1 98.88 96 GLU A CA 1
ATOM 746 C C . GLU A 1 96 ? -9.922 18.5 -0.257 1 98.88 96 GLU A C 1
ATOM 748 O O . GLU A 1 96 ? -10.586 18.875 -1.231 1 98.88 96 GLU A O 1
ATOM 753 N N . TYR A 1 97 ? -8.727 18.062 -0.304 1 98.88 97 TYR A N 1
ATOM 754 C CA . TYR A 1 97 ? -8.07 17.875 -1.596 1 98.88 97 TYR A CA 1
ATOM 755 C C . TYR A 1 97 ? -8.859 16.906 -2.469 1 98.88 97 TYR A C 1
ATOM 757 O O . TYR A 1 97 ? -9.086 17.172 -3.652 1 98.88 97 TYR A O 1
ATOM 765 N N . ALA A 1 98 ? -9.258 15.797 -1.877 1 98.88 98 ALA A N 1
ATOM 766 C CA . ALA A 1 98 ? -10.023 14.781 -2.6 1 98.88 98 ALA A CA 1
ATOM 767 C C . ALA A 1 98 ? -11.328 15.359 -3.139 1 98.88 98 ALA A C 1
ATOM 769 O O . ALA A 1 98 ? -11.656 15.18 -4.312 1 98.88 98 ALA A O 1
ATOM 770 N N . LYS A 1 99 ? -12.016 16.062 -2.301 1 98.75 99 LYS A N 1
ATOM 771 C CA . LYS A 1 99 ? -13.281 16.672 -2.697 1 98.75 99 LYS A CA 1
ATOM 772 C C . LYS A 1 99 ? -13.078 17.672 -3.84 1 98.75 99 LYS A C 1
ATOM 774 O O . LYS A 1 99 ? -13.812 17.641 -4.828 1 98.75 99 LYS A O 1
ATOM 779 N N . LYS A 1 100 ? -12.102 18.453 -3.686 1 98.62 100 LYS A N 1
ATOM 780 C CA . LYS A 1 100 ? -11.805 19.453 -4.699 1 98.62 100 LYS A CA 1
ATOM 781 C C . LYS A 1 100 ? -11.492 18.812 -6.043 1 98.62 100 LYS A C 1
ATOM 783 O O . LYS A 1 100 ? -11.734 19.406 -7.098 1 98.62 100 LYS A O 1
ATOM 788 N N . HIS A 1 101 ? -11 17.688 -6.051 1 98.31 101 HIS A N 1
ATOM 789 C CA . HIS A 1 101 ? -10.57 17.016 -7.273 1 98.31 101 HIS A CA 1
ATOM 790 C C . HIS A 1 101 ? -11.586 15.961 -7.711 1 98.31 101 HIS A C 1
ATOM 792 O O . HIS A 1 101 ? -11.266 15.086 -8.516 1 98.31 101 HIS A O 1
ATOM 798 N N . GLY A 1 102 ? -12.695 15.922 -7.105 1 98.12 102 GLY A N 1
ATOM 799 C CA . GLY A 1 102 ? -13.82 15.141 -7.586 1 98.12 102 GLY A CA 1
ATOM 800 C C . GLY A 1 102 ? -13.742 13.672 -7.191 1 98.12 102 GLY A C 1
ATOM 801 O O . GLY A 1 102 ? -14.297 12.812 -7.875 1 98.12 102 GLY A O 1
ATOM 802 N N . LYS A 1 103 ? -13 13.422 -6.125 1 98.62 103 LYS A N 1
ATOM 803 C CA . LYS A 1 103 ? -12.906 12.055 -5.637 1 98.62 103 LYS A CA 1
ATOM 804 C C . LYS A 1 103 ? -14.031 11.734 -4.656 1 98.62 103 LYS A C 1
ATOM 806 O O . LYS A 1 103 ? -14.406 12.578 -3.836 1 98.62 103 LYS A O 1
ATOM 811 N N . VAL A 1 104 ? -14.516 10.516 -4.777 1 98.56 104 VAL A N 1
ATOM 812 C CA . VAL A 1 104 ? -15.453 10.023 -3.768 1 98.56 104 VAL A CA 1
ATOM 813 C C . VAL A 1 104 ? -14.727 9.836 -2.439 1 98.56 104 VAL A C 1
ATOM 815 O O . VAL A 1 104 ? -13.602 9.328 -2.41 1 98.56 104 VAL A O 1
ATOM 818 N N . VAL A 1 105 ? -15.375 10.234 -1.377 1 98.81 105 VAL A N 1
ATOM 819 C CA . VAL A 1 105 ? -14.805 10.086 -0.043 1 98.81 105 VAL A CA 1
ATOM 820 C C . VAL A 1 105 ? -15.656 9.117 0.779 1 98.81 105 VAL A C 1
ATOM 822 O O . VAL A 1 105 ? -16.859 9.359 0.985 1 98.81 105 VAL A O 1
ATOM 825 N N . ARG A 1 106 ? -15.117 8.031 1.266 1 98.81 106 ARG A N 1
ATOM 826 C CA . ARG A 1 106 ? -15.742 7.082 2.18 1 98.81 106 ARG A CA 1
ATOM 827 C C . ARG A 1 106 ? -15.008 7.051 3.518 1 98.81 106 ARG A C 1
ATOM 829 O O . ARG A 1 106 ? -13.844 7.441 3.604 1 98.81 106 ARG A O 1
ATOM 836 N N . TYR A 1 107 ? -15.727 6.602 4.504 1 98.81 107 TYR A N 1
ATOM 837 C CA . TYR A 1 107 ? -15.18 6.637 5.859 1 98.81 107 TYR A CA 1
ATOM 838 C C . TYR A 1 107 ? -15.312 5.277 6.531 1 98.81 107 TYR A C 1
ATOM 840 O O . TYR A 1 107 ? -16.281 4.547 6.293 1 98.81 107 TYR A O 1
ATOM 848 N N . LEU A 1 108 ? -14.352 4.934 7.395 1 98.69 108 LEU A N 1
ATOM 849 C CA . LEU A 1 108 ? -14.398 3.73 8.219 1 98.69 108 LEU A CA 1
ATOM 850 C C . LEU A 1 108 ? -15.586 3.775 9.172 1 98.69 108 LEU A C 1
ATOM 852 O O . LEU A 1 108 ? -16.281 2.773 9.352 1 98.69 108 LEU A O 1
ATOM 856 N N . GLU A 1 109 ? -15.641 4.957 9.82 1 97.56 109 GLU A N 1
ATOM 857 C CA . GLU A 1 109 ? -16.766 5.191 10.711 1 97.56 109 GLU A CA 1
ATOM 858 C C . GLU A 1 109 ? -17.672 6.301 10.18 1 97.56 109 GLU A C 1
ATOM 860 O O . GLU A 1 109 ? -17.203 7.379 9.828 1 97.56 109 GLU A O 1
ATOM 865 N N . GLY A 1 110 ? -18.891 5.984 10.047 1 84.44 110 GLY A N 1
ATOM 866 C CA . GLY A 1 110 ? -19.875 6.988 9.672 1 84.44 110 GLY A CA 1
ATOM 867 C C . GLY A 1 110 ? -20.234 6.957 8.195 1 84.44 110 GLY A C 1
ATOM 868 O O . GLY A 1 110 ? -19.594 6.246 7.418 1 84.44 110 GLY A O 1
ATOM 869 N N . MET B 1 1 ? 0.427 12.969 -15.734 1 38.22 1 MET B N 1
ATOM 870 C CA . MET B 1 1 ? 0.452 13.891 -14.602 1 38.22 1 MET B CA 1
ATOM 871 C C . MET B 1 1 ? 1.706 13.68 -13.758 1 38.22 1 MET B C 1
ATOM 873 O O . MET B 1 1 ? 1.979 12.562 -13.312 1 38.22 1 MET B O 1
ATOM 877 N N . GLN B 1 2 ? 2.787 14.43 -14.086 1 51.09 2 GLN B N 1
ATOM 878 C CA . GLN B 1 2 ? 4.098 14.148 -13.516 1 51.09 2 GLN B CA 1
ATOM 879 C C . GLN B 1 2 ? 4.086 14.328 -12 1 51.09 2 GLN B C 1
ATOM 881 O O . GLN B 1 2 ? 3.977 15.453 -11.508 1 51.09 2 GLN B O 1
ATOM 886 N N . SER B 1 3 ? 3.416 13.453 -11.031 1 62.81 3 SER B N 1
ATOM 887 C CA . SER B 1 3 ? 3.258 13.594 -9.594 1 62.81 3 SER B CA 1
ATOM 888 C C . SER B 1 3 ? 4.547 14.086 -8.938 1 62.81 3 SER B C 1
ATOM 890 O O . SER B 1 3 ? 4.512 14.695 -7.863 1 62.81 3 SER B O 1
ATOM 892 N N . GLY B 1 4 ? 5.574 14.094 -9.695 1 86.81 4 GLY B N 1
ATOM 893 C CA . GLY B 1 4 ? 6.922 14.32 -9.195 1 86.81 4 GLY B CA 1
ATOM 894 C C . GLY B 1 4 ? 7.469 13.148 -8.406 1 86.81 4 GLY B C 1
ATOM 895 O O . GLY B 1 4 ? 8.648 13.141 -8.039 1 86.81 4 GLY B O 1
ATOM 896 N N . TYR B 1 5 ? 6.613 12.102 -8.102 1 97.94 5 TYR B N 1
ATOM 897 C CA . TYR B 1 5 ? 7.102 10.922 -7.387 1 97.94 5 TYR B CA 1
ATOM 898 C C . TYR B 1 5 ? 7.055 9.688 -8.281 1 97.94 5 TYR B C 1
ATOM 900 O O . TYR B 1 5 ? 5.988 9.32 -8.781 1 97.94 5 TYR B O 1
ATOM 908 N N . PRO B 1 6 ? 8.172 9.086 -8.516 1 98.44 6 PRO B N 1
ATOM 909 C CA . PRO B 1 6 ? 8.086 7.812 -9.234 1 98.44 6 PRO B CA 1
ATOM 910 C C . PRO B 1 6 ? 7.281 6.762 -8.477 1 98.44 6 PRO B C 1
ATOM 912 O O . PRO B 1 6 ? 7.254 6.77 -7.238 1 98.44 6 PRO B O 1
ATOM 915 N N . VAL B 1 7 ? 6.648 5.867 -9.219 1 98.75 7 VAL B N 1
ATOM 916 C CA . VAL B 1 7 ? 5.793 4.844 -8.625 1 98.75 7 VAL B CA 1
ATOM 917 C C . VAL B 1 7 ? 6.461 3.475 -8.75 1 98.75 7 VAL B C 1
ATOM 919 O O . VAL B 1 7 ? 6.965 3.117 -9.812 1 98.75 7 VAL B O 1
ATOM 922 N N . VAL B 1 8 ? 6.48 2.729 -7.688 1 98.94 8 VAL B N 1
ATOM 923 C CA . VAL B 1 8 ? 7.066 1.393 -7.691 1 98.94 8 VAL B CA 1
ATOM 924 C C . VAL B 1 8 ? 6.078 0.393 -7.094 1 98.94 8 VAL B C 1
ATOM 926 O O . VAL B 1 8 ? 5.441 0.672 -6.078 1 98.94 8 VAL B O 1
ATOM 929 N N . THR B 1 9 ? 5.883 -0.706 -7.727 1 98.94 9 THR B N 1
ATOM 930 C CA . THR B 1 9 ? 5.094 -1.808 -7.184 1 98.94 9 THR B CA 1
ATOM 931 C C . THR B 1 9 ? 6.004 -2.896 -6.621 1 98.94 9 THR B C 1
ATOM 933 O O . THR B 1 9 ? 6.945 -3.332 -7.285 1 98.94 9 THR B O 1
ATOM 936 N N . LEU B 1 10 ? 5.711 -3.266 -5.379 1 98.94 10 LEU B N 1
ATOM 937 C CA . LEU B 1 10 ? 6.465 -4.359 -4.77 1 98.94 10 LEU B CA 1
ATOM 938 C C . LEU B 1 10 ? 5.906 -5.711 -5.203 1 98.94 10 LEU B C 1
ATOM 940 O O . LEU B 1 10 ? 4.688 -5.906 -5.219 1 98.94 10 LEU B O 1
ATOM 944 N N . CYS B 1 11 ? 6.785 -6.598 -5.535 1 98.94 11 CYS B N 1
ATOM 945 C CA . CYS B 1 11 ? 6.449 -7.953 -5.953 1 98.94 11 CYS B CA 1
ATOM 946 C C . CYS B 1 11 ? 7.227 -8.984 -5.145 1 98.94 11 CYS B C 1
ATOM 948 O O . CYS B 1 11 ? 8.406 -8.781 -4.848 1 98.94 11 CYS B O 1
ATOM 950 N N . GLY B 1 12 ? 6.641 -10.023 -4.781 1 98.75 12 GLY B N 1
ATOM 951 C CA . GLY B 1 12 ? 7.293 -11.094 -4.047 1 98.75 12 GLY B CA 1
ATOM 952 C C . GLY B 1 12 ? 6.328 -11.961 -3.26 1 98.75 12 GLY B C 1
ATOM 953 O O . GLY B 1 12 ? 5.121 -11.695 -3.244 1 98.75 12 GLY B O 1
ATOM 954 N N . SER B 1 13 ? 6.836 -13.016 -2.611 1 98.38 13 SER B N 1
ATOM 955 C CA . SER B 1 13 ? 6.016 -13.891 -1.781 1 98.38 13 SER B CA 1
ATOM 956 C C . SER B 1 13 ? 5.559 -13.18 -0.511 1 98.38 13 SER B C 1
ATOM 958 O O . SER B 1 13 ? 6.363 -12.555 0.18 1 98.38 13 SER B O 1
ATOM 960 N N . THR B 1 14 ? 4.316 -13.359 -0.173 1 97.88 14 THR B N 1
ATOM 961 C CA . THR B 1 14 ? 3.75 -12.703 1.001 1 97.88 14 THR B CA 1
ATOM 962 C C . THR B 1 14 ? 4.258 -13.359 2.283 1 97.88 14 THR B C 1
ATOM 964 O O . THR B 1 14 ? 3.963 -12.891 3.385 1 97.88 14 THR B O 1
ATOM 967 N N . ARG B 1 15 ? 5.031 -14.422 2.148 1 97.81 15 ARG B N 1
ATOM 968 C CA . ARG B 1 15 ? 5.668 -14.977 3.338 1 97.81 15 ARG B CA 1
ATOM 969 C C . ARG B 1 15 ? 6.715 -14.023 3.895 1 97.81 15 ARG B C 1
ATOM 971 O O . ARG B 1 15 ? 7.133 -14.148 5.047 1 97.81 15 ARG B O 1
ATOM 978 N N . PHE B 1 16 ? 7.117 -13.023 3.088 1 98.31 16 PHE B N 1
ATOM 979 C CA . PHE B 1 16 ? 8.188 -12.109 3.477 1 98.31 16 PHE B CA 1
ATOM 980 C C . PHE B 1 16 ? 7.621 -10.758 3.9 1 98.31 16 PHE B C 1
ATOM 982 O O . PHE B 1 16 ? 8.062 -9.719 3.418 1 98.31 16 PHE B O 1
ATOM 989 N N . LYS B 1 17 ? 6.676 -10.781 4.789 1 97.75 17 LYS B N 1
ATOM 990 C CA . LYS B 1 17 ? 5.969 -9.586 5.242 1 97.75 17 LYS B CA 1
ATOM 991 C C . LYS B 1 17 ? 6.938 -8.539 5.781 1 97.75 17 LYS B C 1
ATOM 993 O O . LYS B 1 17 ? 6.855 -7.367 5.418 1 97.75 17 LYS B O 1
ATOM 998 N N . THR B 1 18 ? 7.844 -8.953 6.617 1 97.5 18 THR B N 1
ATOM 999 C CA . THR B 1 18 ? 8.789 -8.023 7.223 1 97.5 18 THR B CA 1
ATOM 1000 C C . THR B 1 18 ? 9.57 -7.273 6.148 1 97.5 18 THR B C 1
ATOM 1002 O O . THR B 1 18 ? 9.695 -6.047 6.207 1 97.5 18 THR B O 1
ATOM 1005 N N . GLU B 1 19 ? 10.031 -7.973 5.141 1 98.56 19 GLU B N 1
ATOM 1006 C CA . GLU B 1 19 ? 10.828 -7.379 4.074 1 98.56 19 GLU B CA 1
ATOM 1007 C C . GLU B 1 19 ? 9.977 -6.465 3.193 1 98.56 19 GLU B C 1
ATOM 1009 O O . GLU B 1 19 ? 10.469 -5.449 2.693 1 98.56 19 GLU B O 1
ATOM 1014 N N . PHE B 1 20 ? 8.711 -6.793 2.977 1 98.56 20 PHE B N 1
ATOM 1015 C CA . PHE B 1 20 ? 7.801 -5.902 2.275 1 98.56 20 PHE B CA 1
ATOM 1016 C C . PHE B 1 20 ? 7.664 -4.574 3.014 1 98.56 20 PHE B C 1
ATOM 1018 O O . PHE B 1 20 ? 7.789 -3.508 2.41 1 98.56 20 PHE B O 1
ATOM 1025 N N . MET B 1 21 ? 7.465 -4.688 4.293 1 97.38 21 MET B N 1
ATOM 1026 C CA . MET B 1 21 ? 7.254 -3.49 5.098 1 97.38 21 MET B CA 1
ATOM 1027 C C . MET B 1 21 ? 8.516 -2.631 5.137 1 97.38 21 MET B C 1
ATOM 1029 O O . MET B 1 21 ? 8.438 -1.405 5.039 1 97.38 21 MET B O 1
ATOM 1033 N N . GLU B 1 22 ? 9.633 -3.238 5.242 1 98.06 22 GLU B N 1
ATOM 1034 C CA . GLU B 1 22 ? 10.906 -2.512 5.262 1 98.06 22 GLU B CA 1
ATOM 1035 C C . GLU B 1 22 ? 11.172 -1.837 3.918 1 98.06 22 GLU B C 1
ATOM 1037 O O . GLU B 1 22 ? 11.586 -0.677 3.873 1 98.06 22 GLU B O 1
ATOM 1042 N N . ALA B 1 23 ? 10.953 -2.572 2.844 1 98.62 23 ALA B N 1
ATOM 1043 C CA . ALA B 1 23 ? 11.148 -2.002 1.514 1 98.62 23 ALA B CA 1
ATOM 1044 C C . ALA B 1 23 ? 10.188 -0.842 1.269 1 98.62 23 ALA B C 1
ATOM 1046 O O . ALA B 1 23 ? 10.578 0.189 0.715 1 98.62 23 ALA B O 1
ATOM 1047 N N . GLN B 1 24 ? 8.93 -1.051 1.672 1 98.56 24 GLN B N 1
ATOM 1048 C CA . GLN B 1 24 ? 7.941 0.013 1.521 1 98.56 24 GLN B CA 1
ATOM 1049 C C . GLN B 1 24 ? 8.383 1.28 2.248 1 98.56 24 GLN B C 1
ATOM 1051 O O . GLN B 1 24 ? 8.328 2.375 1.686 1 98.56 24 GLN B O 1
ATOM 1056 N N . LYS B 1 25 ? 8.844 1.131 3.43 1 98.06 25 LYS B N 1
ATOM 1057 C CA . LYS B 1 25 ? 9.305 2.256 4.238 1 98.06 25 LYS B CA 1
ATOM 1058 C C . LYS B 1 25 ? 10.5 2.943 3.592 1 98.06 25 LYS B C 1
ATOM 1060 O O . LYS B 1 25 ? 10.508 4.164 3.422 1 98.06 25 LYS B O 1
ATOM 1065 N N . ARG B 1 26 ? 11.469 2.188 3.213 1 98.12 26 ARG B N 1
ATOM 1066 C CA . ARG B 1 26 ? 12.695 2.729 2.643 1 98.12 26 ARG B CA 1
ATOM 1067 C C . ARG B 1 26 ? 12.422 3.453 1.33 1 98.12 26 ARG B C 1
ATOM 1069 O O . ARG B 1 26 ? 12.859 4.59 1.139 1 98.12 26 ARG B O 1
ATOM 1076 N N . LEU B 1 27 ? 11.695 2.859 0.437 1 98.69 27 LEU B N 1
ATOM 1077 C CA . LEU B 1 27 ? 11.422 3.434 -0.875 1 98.69 27 LEU B CA 1
ATOM 1078 C C . LEU B 1 27 ? 10.547 4.676 -0.752 1 98.69 27 LEU B C 1
ATOM 1080 O O . LEU B 1 27 ? 10.719 5.641 -1.502 1 98.69 27 LEU B O 1
ATOM 1084 N N . THR B 1 28 ? 9.625 4.645 0.219 1 98.62 28 THR B N 1
ATOM 1085 C CA . THR B 1 28 ? 8.812 5.832 0.471 1 98.62 28 THR B CA 1
ATOM 1086 C C . THR B 1 28 ? 9.695 7.008 0.889 1 98.62 28 THR B C 1
ATOM 1088 O O . THR B 1 28 ? 9.555 8.109 0.358 1 98.62 28 THR B O 1
ATOM 1091 N N . LEU B 1 29 ? 10.578 6.758 1.789 1 97.56 29 LEU B N 1
ATOM 1092 C CA . LEU B 1 29 ? 11.461 7.812 2.277 1 97.56 29 LEU B CA 1
ATOM 1093 C C . LEU B 1 29 ? 12.414 8.273 1.182 1 97.56 29 LEU B C 1
ATOM 1095 O O . LEU B 1 29 ? 12.914 9.398 1.222 1 97.56 29 LEU B O 1
ATOM 1099 N N . ASP B 1 30 ? 12.633 7.391 0.2 1 97.62 30 ASP B N 1
ATOM 1100 C CA . ASP B 1 30 ? 13.445 7.742 -0.96 1 97.62 30 ASP B CA 1
ATOM 1101 C C . ASP B 1 30 ? 12.633 8.539 -1.979 1 97.62 30 ASP B C 1
ATOM 1103 O O . ASP B 1 30 ? 13.156 8.938 -3.023 1 97.62 30 ASP B O 1
ATOM 1107 N N . GLY B 1 31 ? 11.352 8.711 -1.742 1 98 31 GLY B N 1
ATOM 1108 C CA . GLY B 1 31 ? 10.539 9.586 -2.574 1 98 31 GLY B CA 1
ATOM 1109 C C . GLY B 1 31 ? 9.68 8.828 -3.57 1 98 31 GLY B C 1
ATOM 1110 O O . GLY B 1 31 ? 9.242 9.398 -4.578 1 98 31 GLY B O 1
ATOM 1111 N N . TYR B 1 32 ? 9.445 7.555 -3.381 1 98.69 32 TYR B N 1
ATOM 1112 C CA . TYR B 1 32 ? 8.594 6.758 -4.262 1 98.69 32 TYR B CA 1
ATOM 1113 C C . TYR B 1 32 ? 7.188 6.637 -3.695 1 98.69 32 TYR B C 1
ATOM 1115 O O . TYR B 1 32 ? 7.008 6.492 -2.482 1 98.69 32 TYR B O 1
ATOM 1123 N N . ILE B 1 33 ? 6.207 6.703 -4.559 1 98.81 33 ILE B N 1
ATOM 1124 C CA . ILE B 1 33 ? 4.918 6.113 -4.219 1 98.81 33 ILE B CA 1
ATOM 1125 C C . ILE B 1 33 ? 5 4.594 -4.344 1 98.81 33 ILE B C 1
ATOM 1127 O O . ILE B 1 33 ? 5.324 4.066 -5.41 1 98.81 33 ILE B O 1
ATOM 1131 N N . VAL B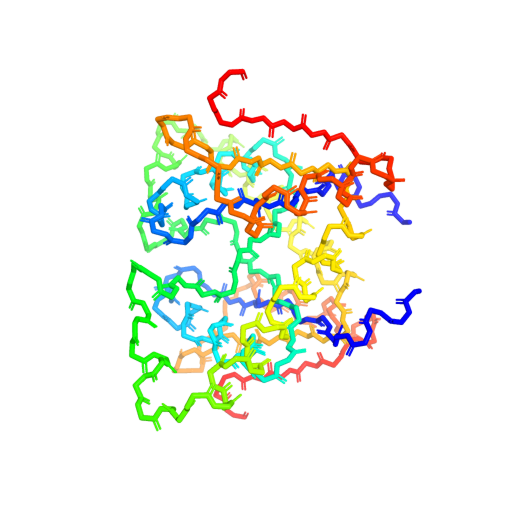 1 34 ? 4.73 3.938 -3.271 1 98.88 34 VAL B N 1
ATOM 1132 C CA . VAL B 1 34 ? 4.859 2.484 -3.244 1 98.88 34 VAL B CA 1
ATOM 1133 C C . VAL B 1 34 ? 3.477 1.84 -3.279 1 98.88 34 VAL B C 1
ATOM 1135 O O . VAL B 1 34 ? 2.6 2.191 -2.486 1 98.88 34 VAL B O 1
ATOM 1138 N N . ILE B 1 35 ? 3.291 0.982 -4.211 1 98.81 35 ILE B N 1
ATOM 1139 C CA . ILE B 1 35 ? 2.127 0.104 -4.246 1 98.81 35 ILE B CA 1
ATOM 1140 C C . ILE B 1 35 ? 2.529 -1.304 -3.812 1 98.81 35 ILE B C 1
ATOM 1142 O O . ILE B 1 35 ? 3.326 -1.963 -4.484 1 98.81 35 ILE B O 1
ATOM 1146 N N . SER B 1 36 ? 1.978 -1.699 -2.695 1 98.56 36 SER B N 1
ATOM 1147 C CA . SER B 1 36 ? 2.357 -2.979 -2.105 1 98.56 36 SER B CA 1
ATOM 1148 C C . SER B 1 36 ? 1.248 -4.012 -2.268 1 98.56 36 SER B C 1
ATOM 1150 O O . SER B 1 36 ? 0.301 -3.801 -3.027 1 98.56 36 SER B O 1
ATOM 1152 N N . VAL B 1 37 ? 1.403 -5.168 -1.684 1 98.06 37 VAL B N 1
ATOM 1153 C CA . VAL B 1 37 ? 0.381 -6.211 -1.677 1 98.06 37 VAL B CA 1
ATOM 1154 C C . VAL B 1 37 ? -0.755 -5.812 -0.736 1 98.06 37 VAL B C 1
ATOM 1156 O O . VAL B 1 37 ? -0.558 -5.012 0.181 1 98.06 37 VAL B O 1
ATOM 1159 N N . GLY B 1 38 ? -1.854 -6.348 -0.99 1 96.62 38 GLY B N 1
ATOM 1160 C CA . GLY B 1 38 ? -3.031 -5.969 -0.226 1 96.62 38 GLY B CA 1
ATOM 1161 C C . GLY B 1 38 ? -3.199 -6.77 1.052 1 96.62 38 GLY B C 1
ATOM 1162 O O . GLY B 1 38 ? -3.912 -6.348 1.965 1 96.62 38 GLY B O 1
ATOM 1163 N N . LEU B 1 39 ? -2.609 -7.914 1.065 1 96.56 39 LEU B N 1
ATOM 1164 C CA . LEU B 1 39 ? -2.664 -8.781 2.234 1 96.56 39 LEU B CA 1
ATOM 1165 C C . LEU B 1 39 ? -1.492 -9.758 2.24 1 96.56 39 LEU B C 1
ATOM 1167 O O . LEU B 1 39 ? -0.892 -10.023 1.195 1 96.56 39 LEU B O 1
ATOM 1171 N N . PHE B 1 40 ? -1.184 -10.266 3.373 1 97.56 40 PHE B N 1
ATOM 1172 C CA . PHE B 1 40 ? -0.118 -11.25 3.531 1 97.56 40 PHE B CA 1
ATOM 1173 C C . PHE B 1 40 ? -0.693 -12.625 3.854 1 97.56 40 PHE B C 1
ATOM 1175 O O . PHE B 1 40 ? -0.648 -13.062 5.004 1 97.56 40 PHE B O 1
ATOM 1182 N N . GLY B 1 41 ? -1.125 -13.258 2.824 1 95.44 41 GLY B N 1
ATOM 1183 C CA . GLY B 1 41 ? -1.838 -14.523 2.953 1 95.44 41 GLY B CA 1
ATOM 1184 C C . GLY B 1 41 ? -0.971 -15.648 3.492 1 95.44 41 GLY B C 1
ATOM 1185 O O . GLY B 1 41 ? -1.484 -16.672 3.938 1 95.44 41 GLY B O 1
ATOM 1186 N N . HIS B 1 42 ? 0.339 -15.453 3.557 1 95.25 42 HIS B N 1
ATOM 1187 C CA . HIS B 1 42 ? 1.243 -16.484 4.035 1 95.25 42 HIS B CA 1
ATOM 1188 C C . HIS B 1 42 ? 1.996 -16.031 5.281 1 95.25 42 HIS B C 1
ATOM 1190 O O . HIS B 1 42 ? 2.91 -16.719 5.742 1 95.25 42 HIS B O 1
ATOM 1196 N N . SER B 1 43 ? 1.66 -14.898 5.816 1 94.56 43 SER B N 1
ATOM 1197 C CA . SER B 1 43 ? 2.377 -14.367 6.973 1 94.56 43 SER B CA 1
ATOM 1198 C C . SER B 1 43 ? 1.509 -13.391 7.758 1 94.56 43 SER B C 1
ATOM 1200 O O . SER B 1 43 ? 1.917 -12.25 8.008 1 94.56 43 SER B O 1
ATOM 1202 N N . GLY B 1 44 ? 0.387 -13.805 8.227 1 91.5 44 GLY B N 1
ATOM 1203 C CA . GLY B 1 44 ? -0.387 -12.953 9.109 1 91.5 44 GLY B CA 1
ATOM 1204 C C . GLY B 1 44 ? -1.863 -12.914 8.758 1 91.5 44 GLY B C 1
ATOM 1205 O O . GLY B 1 44 ? -2.693 -12.547 9.594 1 91.5 44 GLY B O 1
ATOM 1206 N N . ASP B 1 45 ? -2.195 -13.211 7.461 1 95.69 45 ASP B N 1
ATOM 1207 C CA . ASP B 1 45 ? -3.59 -13.156 7.035 1 95.69 45 ASP B CA 1
ATOM 1208 C C . ASP B 1 45 ? -4.07 -14.523 6.551 1 95.69 45 ASP B C 1
ATOM 1210 O O . ASP B 1 45 ? -4.855 -14.609 5.602 1 95.69 45 ASP B O 1
ATOM 1214 N N . GLN B 1 46 ? -3.6 -15.547 7.16 1 93.56 46 GLN B N 1
ATOM 1215 C CA . GLN B 1 46 ? -3.947 -16.906 6.746 1 93.56 46 GLN B CA 1
ATOM 1216 C C . GLN B 1 46 ? -5.445 -17.156 6.895 1 93.56 46 GLN B C 1
ATOM 1218 O O . GLN B 1 46 ? -6.016 -17.969 6.168 1 93.56 46 GLN B O 1
ATOM 1223 N N . GLU B 1 47 ? -5.996 -16.422 7.785 1 94.88 47 GLU B N 1
ATOM 1224 C CA . GLU B 1 47 ? -7.414 -16.594 8.078 1 94.88 47 GLU B CA 1
ATOM 1225 C C . GLU B 1 47 ? -8.273 -16.266 6.859 1 94.88 47 GLU B C 1
ATOM 1227 O O . GLU B 1 47 ? -9.43 -16.672 6.773 1 94.88 47 GLU B O 1
ATOM 1232 N N . VAL B 1 48 ? -7.762 -15.555 5.902 1 93.94 48 VAL B N 1
ATOM 1233 C CA . VAL B 1 48 ? -8.523 -15.141 4.727 1 93.94 48 VAL B CA 1
ATOM 1234 C C . VAL B 1 48 ? -8.898 -16.375 3.902 1 93.94 48 VAL B C 1
ATOM 1236 O O . VAL B 1 48 ? -9.875 -16.344 3.148 1 93.94 48 VAL B O 1
ATOM 1239 N N . TRP B 1 49 ? -8.141 -17.375 4.043 1 94.62 49 TRP B N 1
ATOM 1240 C CA . TRP B 1 49 ? -8.367 -18.594 3.256 1 94.62 49 TRP B CA 1
ATOM 1241 C C . TRP B 1 49 ? -9.312 -19.547 3.98 1 94.62 49 TRP B C 1
ATOM 1243 O O . TRP B 1 49 ? -9.844 -20.484 3.377 1 94.62 49 TRP B O 1
ATOM 1253 N N . ASP B 1 50 ? -9.453 -19.297 5.246 1 93.62 50 ASP B N 1
ATOM 1254 C CA . ASP B 1 50 ? -10.203 -20.234 6.078 1 93.62 50 ASP B CA 1
ATOM 1255 C C . ASP B 1 50 ? -11.641 -20.375 5.582 1 93.62 50 ASP B C 1
ATOM 1257 O O . ASP B 1 50 ? -12.32 -19.359 5.34 1 93.62 50 ASP B O 1
ATOM 1261 N N . GLY B 1 51 ? -12.078 -21.531 5.43 1 91.88 51 GLY B N 1
ATOM 1262 C CA . GLY B 1 51 ? -13.461 -21.828 5.086 1 91.88 51 GLY B CA 1
ATOM 1263 C C . GLY B 1 51 ? -13.734 -21.75 3.598 1 91.88 51 GLY B C 1
ATOM 1264 O O . GLY B 1 51 ? -14.852 -22.016 3.154 1 91.88 51 GLY B O 1
ATOM 1265 N N . MET B 1 52 ? -12.82 -21.281 2.848 1 93.25 52 MET B N 1
ATOM 1266 C CA . MET B 1 52 ? -13.016 -21.234 1.4 1 93.25 52 MET B CA 1
ATOM 1267 C C . MET B 1 52 ? -12.906 -22.641 0.801 1 93.25 52 MET B C 1
ATOM 1269 O O . MET B 1 52 ? -12.031 -23.422 1.192 1 93.25 52 MET B O 1
ATOM 1273 N N . ASP B 1 53 ? -13.82 -22.922 -0.013 1 96.06 53 ASP B N 1
ATOM 1274 C CA . ASP B 1 53 ? -13.648 -24.141 -0.786 1 96.06 53 ASP B CA 1
ATOM 1275 C C . ASP B 1 53 ? -12.586 -23.969 -1.865 1 96.06 53 ASP B C 1
ATOM 1277 O O . ASP B 1 53 ? -12.164 -22.844 -2.154 1 96.06 53 ASP B O 1
ATOM 1281 N N . GLU B 1 54 ? -12.227 -24.984 -2.502 1 94.75 54 GLU B N 1
ATOM 1282 C CA . GLU B 1 54 ? -11.117 -24.969 -3.457 1 94.75 54 GLU B CA 1
ATOM 1283 C C . GLU B 1 54 ? -11.406 -24.031 -4.625 1 94.75 54 GLU B C 1
ATOM 1285 O O . GLU B 1 54 ? -10.508 -23.344 -5.113 1 94.75 54 GLU B O 1
ATOM 1290 N N . GLY B 1 55 ? -12.57 -24.031 -5.109 1 96.31 55 GLY B N 1
ATOM 1291 C CA . GLY B 1 55 ? -12.945 -23.156 -6.211 1 96.31 55 GLY B CA 1
ATOM 1292 C C . GLY B 1 55 ? -12.859 -21.672 -5.859 1 96.31 55 GLY B C 1
ATOM 1293 O O . GLY B 1 55 ? -12.312 -20.875 -6.621 1 96.31 55 GLY B O 1
ATOM 1294 N N . THR B 1 56 ? -13.383 -21.312 -4.695 1 96.12 56 THR B N 1
ATOM 1295 C CA . THR B 1 56 ? -13.344 -19.922 -4.23 1 96.12 56 THR B CA 1
ATOM 1296 C C . THR B 1 56 ? -11.898 -19.484 -3.996 1 96.12 56 THR B C 1
ATOM 1298 O O . THR B 1 56 ? -11.523 -18.359 -4.359 1 96.12 56 THR B O 1
ATOM 1301 N N . LEU B 1 57 ? -11.156 -20.406 -3.418 1 95.62 57 LEU B N 1
ATOM 1302 C CA . LEU B 1 57 ? -9.75 -20.109 -3.162 1 95.62 57 LEU B CA 1
ATOM 1303 C C . LEU B 1 57 ? -9 -19.828 -4.465 1 95.62 57 LEU B C 1
ATOM 1305 O O . LEU B 1 57 ? -8.273 -18.844 -4.566 1 95.62 57 LEU B O 1
ATOM 1309 N N . SER B 1 58 ? -9.18 -20.688 -5.414 1 95.62 58 SER B N 1
ATOM 1310 C CA . SER B 1 58 ? -8.531 -20.547 -6.711 1 95.62 58 SER B CA 1
ATOM 1311 C C . SER B 1 58 ? -8.945 -19.234 -7.387 1 95.62 58 SER B C 1
ATOM 1313 O O . SER B 1 58 ? -8.102 -18.516 -7.922 1 95.62 58 SER B O 1
ATOM 1315 N N . ARG B 1 59 ? -10.242 -18.875 -7.316 1 96.75 59 ARG B N 1
ATOM 1316 C CA . ARG B 1 59 ? -10.742 -17.656 -7.934 1 96.75 59 ARG B CA 1
ATOM 1317 C C . ARG B 1 59 ? -10.188 -16.422 -7.238 1 96.75 59 ARG B C 1
ATOM 1319 O O . ARG B 1 59 ? -9.82 -15.445 -7.898 1 96.75 59 ARG B O 1
ATOM 1326 N N . THR B 1 60 ? -10.102 -16.469 -5.977 1 96.75 60 THR B N 1
ATOM 1327 C CA . THR B 1 60 ? -9.562 -15.359 -5.211 1 96.75 60 THR B CA 1
ATOM 1328 C C . THR B 1 60 ? -8.078 -15.148 -5.531 1 96.75 60 THR B C 1
ATOM 1330 O O . THR B 1 60 ? -7.641 -14.023 -5.762 1 96.75 60 THR B O 1
ATOM 1333 N N . LYS B 1 61 ? -7.387 -16.234 -5.621 1 95.75 61 LYS B N 1
ATOM 1334 C CA . LYS B 1 61 ? -5.969 -16.156 -5.949 1 95.75 61 LYS B CA 1
ATOM 1335 C C . LYS B 1 61 ? -5.762 -15.609 -7.359 1 95.75 61 LYS B C 1
ATOM 1337 O O . LYS B 1 61 ? -4.871 -14.781 -7.582 1 95.75 61 LYS B O 1
ATOM 1342 N N . GLN B 1 62 ? -6.555 -16.062 -8.25 1 96.44 62 GLN B N 1
ATOM 1343 C CA . GLN B 1 62 ? -6.473 -15.57 -9.617 1 96.44 62 GLN B CA 1
ATOM 1344 C C . GLN B 1 62 ? -6.762 -14.07 -9.68 1 96.44 62 GLN B C 1
ATOM 1346 O O . GLN B 1 62 ? -6.105 -13.336 -10.414 1 96.44 62 GLN B O 1
ATOM 1351 N N . MET B 1 63 ? -7.77 -13.672 -8.977 1 97.38 63 MET B N 1
ATOM 1352 C CA . MET B 1 63 ? -8.102 -12.25 -8.906 1 97.38 63 MET B CA 1
ATOM 1353 C C . MET B 1 63 ? -6.934 -11.445 -8.352 1 97.38 63 MET B C 1
ATOM 1355 O O . MET B 1 63 ? -6.574 -10.398 -8.906 1 97.38 63 MET B O 1
ATOM 1359 N N . LEU B 1 64 ? -6.332 -11.922 -7.305 1 97.69 64 LEU B N 1
ATOM 1360 C CA . LEU B 1 64 ? -5.219 -11.227 -6.672 1 97.69 64 LEU B CA 1
ATOM 1361 C C . LEU B 1 64 ? -4.012 -11.164 -7.609 1 97.69 64 LEU B C 1
ATOM 1363 O O . LEU B 1 64 ? -3.316 -10.156 -7.668 1 97.69 64 LEU B O 1
ATOM 1367 N N . ASP B 1 65 ? -3.773 -12.203 -8.312 1 97.31 65 ASP B N 1
ATOM 1368 C CA . ASP B 1 65 ? -2.691 -12.234 -9.289 1 97.31 65 ASP B CA 1
ATOM 1369 C C . ASP B 1 65 ? -2.926 -11.219 -10.406 1 97.31 65 ASP B C 1
ATOM 1371 O O . ASP B 1 65 ? -2.014 -10.484 -10.781 1 97.31 65 ASP B O 1
ATOM 1375 N N . ASP B 1 66 ? -4.105 -11.266 -10.898 1 97.94 66 ASP B N 1
ATOM 1376 C CA . ASP B 1 66 ? -4.441 -10.32 -11.961 1 97.94 66 ASP B CA 1
ATOM 1377 C C . ASP B 1 66 ? -4.363 -8.883 -11.461 1 97.94 66 ASP B C 1
ATOM 1379 O O . ASP B 1 66 ? -3.848 -8 -12.156 1 97.94 66 ASP B O 1
ATOM 1383 N N . MET B 1 67 ? -4.832 -8.664 -10.305 1 98.5 67 MET B N 1
ATOM 1384 C CA . MET B 1 67 ? -4.781 -7.34 -9.688 1 98.5 67 MET B CA 1
ATOM 1385 C C . MET B 1 67 ? -3.34 -6.852 -9.555 1 98.5 67 MET B C 1
ATOM 1387 O O . MET B 1 67 ? -3.055 -5.68 -9.789 1 98.5 67 MET B O 1
ATOM 1391 N N . HIS B 1 68 ? -2.488 -7.758 -9.203 1 98.62 68 HIS B N 1
ATOM 1392 C CA . HIS B 1 68 ? -1.098 -7.352 -9.039 1 98.62 68 HIS B CA 1
ATOM 1393 C C . HIS B 1 68 ? -0.493 -6.906 -10.367 1 98.62 68 HIS B C 1
ATOM 1395 O O . HIS B 1 68 ? 0.308 -5.969 -10.406 1 98.62 68 HIS B O 1
ATOM 1401 N N . LYS B 1 69 ? -0.895 -7.5 -11.445 1 98.62 69 LYS B N 1
ATOM 1402 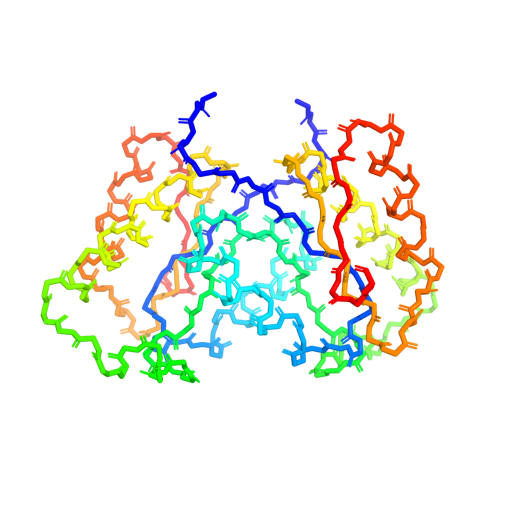C CA . LYS B 1 69 ? -0.419 -7.074 -12.758 1 98.62 69 LYS B CA 1
ATOM 1403 C C . LYS B 1 69 ? -0.941 -5.684 -13.109 1 98.62 69 LYS B C 1
ATOM 1405 O O . LYS B 1 69 ? -0.243 -4.898 -13.75 1 98.62 69 LYS B O 1
ATOM 1410 N N . ARG B 1 70 ? -2.123 -5.367 -12.68 1 98.56 70 ARG B N 1
ATOM 1411 C CA . ARG B 1 70 ? -2.65 -4.023 -12.875 1 98.56 70 ARG B CA 1
ATOM 1412 C C . ARG B 1 70 ? -1.896 -3.006 -12.031 1 98.56 70 ARG B C 1
ATOM 1414 O O . ARG B 1 70 ? -1.681 -1.869 -12.453 1 98.56 70 ARG B O 1
ATOM 1421 N N . LYS B 1 71 ? -1.489 -3.475 -10.836 1 98.75 71 LYS B N 1
ATOM 1422 C CA . LYS B 1 71 ? -0.623 -2.611 -10.039 1 98.75 71 LYS B CA 1
ATOM 1423 C C . LYS B 1 71 ? 0.68 -2.311 -10.773 1 98.75 71 LYS B C 1
ATOM 1425 O O . LYS B 1 71 ? 1.168 -1.179 -10.75 1 98.75 71 LYS B O 1
ATOM 1430 N N . ILE B 1 72 ? 1.215 -3.264 -11.414 1 98.75 72 ILE B N 1
ATOM 1431 C CA . ILE B 1 72 ? 2.428 -3.086 -12.203 1 98.75 72 ILE B CA 1
ATOM 1432 C C . ILE B 1 72 ? 2.168 -2.092 -13.336 1 98.75 72 ILE B C 1
ATOM 1434 O O . ILE B 1 72 ? 3 -1.224 -13.609 1 98.75 72 ILE B O 1
ATOM 1438 N N . ASP B 1 73 ? 1.024 -2.115 -13.945 1 98.5 73 ASP B N 1
ATOM 1439 C CA . ASP B 1 73 ? 0.674 -1.186 -15.016 1 98.5 73 ASP B CA 1
ATOM 1440 C C . ASP B 1 73 ? 0.717 0.259 -14.523 1 98.5 73 ASP B C 1
ATOM 1442 O O . ASP B 1 73 ? 1.04 1.172 -15.281 1 98.5 73 ASP B O 1
ATOM 1446 N N . MET B 1 74 ? 0.479 0.428 -13.289 1 97.94 74 MET B N 1
ATOM 1447 C CA . MET B 1 74 ? 0.393 1.769 -12.719 1 97.94 74 MET B CA 1
ATOM 1448 C C . MET B 1 74 ? 1.774 2.287 -12.336 1 97.94 74 MET B C 1
ATOM 1450 O O . MET B 1 74 ? 1.932 3.465 -12.008 1 97.94 74 MET B O 1
ATOM 1454 N N . ALA B 1 75 ? 2.777 1.413 -12.391 1 98.44 75 ALA B N 1
ATOM 1455 C CA . ALA B 1 75 ? 4.082 1.746 -11.82 1 98.44 75 ALA B CA 1
ATOM 1456 C C . ALA B 1 75 ? 5.078 2.107 -12.922 1 98.44 75 ALA B C 1
ATOM 1458 O O . ALA B 1 75 ? 4.887 1.751 -14.086 1 98.44 75 ALA B O 1
ATOM 1459 N N . ASP B 1 76 ? 6.074 2.814 -12.508 1 98.44 76 ASP B N 1
ATOM 1460 C CA . ASP B 1 76 ? 7.223 3.068 -13.367 1 98.44 76 ASP B CA 1
ATOM 1461 C C . ASP B 1 76 ? 8.203 1.897 -13.336 1 98.44 76 ASP B C 1
ATOM 1463 O O . ASP B 1 76 ? 8.898 1.636 -14.32 1 98.44 76 ASP B O 1
ATOM 1467 N N . GLU B 1 77 ? 8.305 1.242 -12.25 1 98.88 77 GLU B N 1
ATOM 1468 C CA . GLU B 1 77 ? 9.188 0.107 -12.016 1 98.88 77 GLU B CA 1
ATOM 1469 C C . GLU B 1 77 ? 8.602 -0.851 -10.984 1 98.88 77 GLU B C 1
ATOM 1471 O O . GLU B 1 77 ? 7.621 -0.52 -10.312 1 98.88 77 GLU B O 1
ATOM 1476 N N . ILE B 1 78 ? 9.148 -2.047 -10.984 1 98.94 78 ILE B N 1
ATOM 1477 C CA . ILE B 1 78 ? 8.812 -2.949 -9.891 1 98.94 78 ILE B CA 1
ATOM 1478 C C . ILE B 1 78 ? 10.055 -3.221 -9.039 1 98.94 78 ILE B C 1
ATOM 1480 O O . ILE B 1 78 ? 11.18 -3.039 -9.508 1 98.94 78 ILE B O 1
ATOM 1484 N N . PHE B 1 79 ? 9.852 -3.516 -7.805 1 98.94 79 PHE B N 1
ATOM 1485 C CA . PHE B 1 79 ? 10.875 -3.938 -6.855 1 98.94 79 PHE B CA 1
ATOM 1486 C C . PHE B 1 79 ? 10.555 -5.316 -6.293 1 98.94 79 PHE B C 1
ATOM 1488 O O . PHE B 1 79 ? 9.562 -5.492 -5.59 1 98.94 79 PHE B O 1
ATOM 1495 N N . VAL B 1 80 ? 11.383 -6.25 -6.594 1 99 80 VAL B N 1
ATOM 1496 C CA . VAL B 1 80 ? 11.125 -7.652 -6.281 1 99 80 VAL B CA 1
ATOM 1497 C C . VAL B 1 80 ? 11.766 -8.008 -4.941 1 99 80 VAL B C 1
ATOM 1499 O O . VAL B 1 80 ? 12.977 -7.863 -4.77 1 99 80 VAL B O 1
ATOM 1502 N N . ILE B 1 81 ? 10.93 -8.461 -4.016 1 98.88 81 ILE B N 1
ATOM 1503 C CA . ILE B 1 81 ? 11.375 -8.945 -2.713 1 98.88 81 ILE B CA 1
ATOM 1504 C C . ILE B 1 81 ? 11.789 -10.414 -2.818 1 98.88 81 ILE B C 1
ATOM 1506 O O . ILE B 1 81 ? 10.977 -11.305 -2.576 1 98.88 81 ILE B O 1
ATOM 1510 N N . ASN B 1 82 ? 13.055 -10.633 -3.156 1 98.81 82 ASN B N 1
ATOM 1511 C CA . ASN B 1 82 ? 13.578 -11.977 -3.393 1 98.81 82 ASN B CA 1
ATOM 1512 C C . ASN B 1 82 ? 14.516 -12.422 -2.271 1 98.81 82 ASN B C 1
ATOM 1514 O O . ASN B 1 82 ? 15.664 -12.766 -2.521 1 98.81 82 ASN B O 1
ATOM 1518 N N . VAL B 1 83 ? 13.953 -12.539 -1.069 1 98.62 83 VAL B N 1
ATOM 1519 C CA . VAL B 1 83 ? 14.727 -12.906 0.113 1 98.62 83 VAL B CA 1
ATOM 1520 C C . VAL B 1 83 ? 15.391 -14.273 -0.104 1 98.62 83 VAL B C 1
ATOM 1522 O O . VAL B 1 83 ? 14.719 -15.242 -0.449 1 98.62 83 VAL B O 1
ATOM 1525 N N . GLY B 1 84 ? 16.719 -14.367 0.077 1 98.12 84 GLY B N 1
ATOM 1526 C CA . GLY B 1 84 ? 17.453 -15.602 -0.134 1 98.12 84 GLY B CA 1
ATOM 1527 C C . GLY B 1 84 ? 17.422 -16.078 -1.575 1 98.12 84 GLY B C 1
ATOM 1528 O O . GLY B 1 84 ? 17.5 -17.281 -1.841 1 98.12 84 GLY B O 1
ATOM 1529 N N . GLY B 1 85 ? 17.094 -15.18 -2.463 1 97.88 85 GLY B N 1
ATOM 1530 C CA . GLY B 1 85 ? 17.016 -15.5 -3.879 1 97.88 85 GLY B CA 1
ATOM 1531 C C . GLY B 1 85 ? 15.719 -16.156 -4.281 1 97.88 85 GLY B C 1
ATOM 1532 O O . GLY B 1 85 ? 15.523 -16.516 -5.445 1 97.88 85 GLY B O 1
ATOM 1533 N N . TYR B 1 86 ? 14.805 -16.188 -3.342 1 98.38 86 TYR B N 1
ATOM 1534 C CA . TYR B 1 86 ? 13.57 -16.906 -3.611 1 98.38 86 TYR B CA 1
ATOM 1535 C C . TYR B 1 86 ? 12.672 -16.109 -4.559 1 98.38 86 TYR B C 1
ATOM 1537 O O . TYR B 1 86 ? 12.375 -14.938 -4.312 1 98.38 86 TYR B O 1
ATOM 1545 N N . ILE B 1 87 ? 12.219 -16.719 -5.633 1 98.38 87 ILE B N 1
ATOM 1546 C CA . ILE B 1 87 ? 11.227 -16.219 -6.578 1 98.38 87 ILE B CA 1
ATOM 1547 C C . ILE B 1 87 ? 10.211 -17.312 -6.895 1 98.38 87 ILE B C 1
ATOM 1549 O O . ILE B 1 87 ? 10.531 -18.281 -7.586 1 98.38 87 ILE B O 1
ATOM 1553 N N . GLY B 1 88 ? 9.062 -17.109 -6.418 1 98 88 GLY B N 1
ATOM 1554 C CA . GLY B 1 88 ? 8.023 -18.078 -6.691 1 98 88 GLY B CA 1
ATOM 1555 C C . GLY B 1 88 ? 7.375 -17.906 -8.055 1 98 88 GLY B C 1
ATOM 1556 O O . GLY B 1 88 ? 7.66 -16.938 -8.758 1 98 88 GLY B O 1
ATOM 1557 N N . ASP B 1 89 ? 6.449 -18.781 -8.406 1 97.62 89 ASP B N 1
ATOM 1558 C CA . ASP B 1 89 ? 5.836 -18.812 -9.727 1 97.62 89 ASP B CA 1
ATOM 1559 C C . ASP B 1 89 ? 5.066 -17.516 -10.016 1 97.62 89 ASP B C 1
ATOM 1561 O O . ASP B 1 89 ? 5.191 -16.938 -11.094 1 97.62 89 ASP B O 1
ATOM 1565 N N . SER B 1 90 ? 4.254 -17.125 -9.039 1 97.5 90 SER B N 1
ATOM 1566 C CA . SER B 1 90 ? 3.473 -15.906 -9.234 1 97.5 90 SER B CA 1
ATOM 1567 C C . SER B 1 90 ? 4.375 -14.703 -9.477 1 97.5 90 SER B C 1
ATOM 1569 O O . SER B 1 90 ? 4.129 -13.898 -10.383 1 97.5 90 SER B O 1
ATOM 1571 N N . THR B 1 91 ? 5.461 -14.617 -8.688 1 98.62 91 THR B N 1
ATOM 1572 C CA . THR B 1 91 ? 6.391 -13.5 -8.82 1 98.62 91 THR B CA 1
ATOM 1573 C C . THR B 1 91 ? 7.121 -13.562 -10.156 1 98.62 91 THR B C 1
ATOM 1575 O O . THR B 1 91 ? 7.34 -12.539 -10.805 1 98.62 91 THR B O 1
ATOM 1578 N N . ARG B 1 92 ? 7.48 -14.727 -10.57 1 98.75 92 ARG B N 1
ATOM 1579 C CA . ARG B 1 92 ? 8.102 -14.891 -11.883 1 98.75 92 ARG B CA 1
ATOM 1580 C C . ARG B 1 92 ? 7.188 -14.375 -12.992 1 98.75 92 ARG B C 1
ATOM 1582 O O . ARG B 1 92 ? 7.641 -13.68 -13.906 1 98.75 92 ARG B O 1
ATOM 1589 N N . SER B 1 93 ? 5.953 -14.789 -12.906 1 98.69 93 SER B N 1
ATOM 1590 C CA . SER B 1 93 ? 4.969 -14.312 -13.875 1 98.69 93 SER B CA 1
ATOM 1591 C C . SER B 1 93 ? 4.871 -12.797 -13.859 1 98.69 93 SER B C 1
ATOM 1593 O O . SER B 1 93 ? 4.766 -12.164 -14.914 1 98.69 93 SER B O 1
ATOM 1595 N N . GLU B 1 94 ? 4.914 -12.188 -12.68 1 98.81 94 GLU B N 1
ATOM 1596 C CA . GLU B 1 94 ? 4.871 -10.734 -12.531 1 98.81 94 GLU B CA 1
ATOM 1597 C C . GLU B 1 94 ? 6.094 -10.078 -13.164 1 98.81 94 GLU B C 1
ATOM 1599 O O . GLU B 1 94 ? 5.977 -9.062 -13.859 1 98.81 94 GLU B O 1
ATOM 1604 N N . ILE B 1 95 ? 7.242 -10.648 -12.961 1 98.88 95 ILE B N 1
ATOM 1605 C CA . ILE B 1 95 ? 8.484 -10.125 -13.516 1 98.88 95 ILE B CA 1
ATOM 1606 C C . ILE B 1 95 ? 8.422 -10.164 -15.039 1 98.88 95 ILE B C 1
ATOM 1608 O O . ILE B 1 95 ? 8.75 -9.18 -15.703 1 98.88 95 ILE B O 1
ATOM 1612 N N . GLU B 1 96 ? 8 -11.258 -15.578 1 98.88 96 GLU B N 1
ATOM 1613 C CA . GLU B 1 96 ? 7.871 -11.375 -17.031 1 98.88 96 GLU B CA 1
ATOM 1614 C C . GLU B 1 96 ? 6.891 -10.336 -17.578 1 98.88 96 GLU B C 1
ATOM 1616 O O . GLU B 1 96 ? 7.141 -9.727 -18.609 1 98.88 96 GLU B O 1
ATOM 1621 N N . TYR B 1 97 ? 5.824 -10.195 -16.875 1 98.88 97 TYR B N 1
ATOM 1622 C CA . TYR B 1 97 ? 4.828 -9.203 -17.266 1 98.88 97 TYR B CA 1
ATOM 1623 C C . TYR B 1 97 ? 5.434 -7.805 -17.281 1 98.88 97 TYR B C 1
ATOM 1625 O O . TYR B 1 97 ? 5.227 -7.043 -18.219 1 98.88 97 TYR B O 1
ATOM 1633 N N . ALA B 1 98 ? 6.164 -7.48 -16.219 1 98.88 98 ALA B N 1
ATOM 1634 C CA . ALA B 1 98 ? 6.805 -6.172 -16.109 1 98.88 98 ALA B CA 1
ATOM 1635 C C . ALA B 1 98 ? 7.762 -5.934 -17.281 1 98.88 98 ALA B C 1
ATOM 1637 O O . ALA B 1 98 ? 7.727 -4.879 -17.922 1 98.88 98 ALA B O 1
ATOM 1638 N N . LYS B 1 99 ? 8.562 -6.91 -17.562 1 98.75 99 LYS B N 1
ATOM 1639 C CA . LYS B 1 99 ? 9.523 -6.805 -18.656 1 98.75 99 LYS B CA 1
ATOM 1640 C C . LYS B 1 99 ? 8.82 -6.602 -19.984 1 98.75 99 LYS B C 1
ATOM 1642 O O . LYS B 1 99 ? 9.195 -5.727 -20.766 1 98.75 99 LYS B O 1
ATOM 1647 N N . LYS B 1 100 ? 7.828 -7.371 -20.188 1 98.62 100 LYS B N 1
ATOM 1648 C CA . LYS B 1 100 ? 7.078 -7.293 -21.422 1 98.62 100 LYS B CA 1
ATOM 1649 C C . LYS B 1 100 ? 6.449 -5.914 -21.609 1 98.62 100 LYS B C 1
ATOM 1651 O O . LYS B 1 100 ? 6.25 -5.461 -22.734 1 98.62 100 LYS B O 1
ATOM 1656 N N . HIS B 1 101 ? 6.16 -5.266 -20.594 1 98.31 101 HIS B N 1
ATOM 1657 C CA . HIS B 1 101 ? 5.465 -3.986 -20.656 1 98.31 101 HIS B CA 1
ATOM 1658 C C . HIS B 1 101 ? 6.43 -2.824 -20.438 1 98.31 101 HIS B C 1
ATOM 1660 O O . HIS B 1 101 ? 6.004 -1.708 -20.125 1 98.31 101 HIS B O 1
ATOM 1666 N N . GLY B 1 102 ? 7.676 -3.086 -20.406 1 98.12 102 GLY B N 1
ATOM 1667 C CA . GLY B 1 102 ? 8.688 -2.047 -20.453 1 98.12 102 GLY B CA 1
ATOM 1668 C C . GLY B 1 102 ? 8.961 -1.431 -19.094 1 98.12 102 GLY B C 1
ATOM 1669 O O . GLY B 1 102 ? 9.391 -0.277 -19 1 98.12 102 GLY B O 1
ATOM 1670 N N . LYS B 1 103 ? 8.656 -2.193 -18.047 1 98.62 103 LYS B N 1
ATOM 1671 C CA . LYS B 1 103 ? 8.93 -1.706 -16.703 1 98.62 103 LYS B CA 1
ATOM 1672 C C . LYS B 1 103 ? 10.344 -2.074 -16.266 1 98.62 103 LYS B C 1
ATOM 1674 O O . LYS B 1 103 ? 10.82 -3.174 -16.547 1 98.62 103 LYS B O 1
ATOM 1679 N N . VAL B 1 104 ? 10.953 -1.117 -15.578 1 98.56 104 VAL B N 1
ATOM 1680 C CA . VAL B 1 104 ? 12.227 -1.427 -14.938 1 98.56 104 VAL B CA 1
ATOM 1681 C C . VAL B 1 104 ? 12 -2.418 -13.805 1 98.56 104 VAL B C 1
ATOM 1683 O O . VAL B 1 104 ? 11.039 -2.295 -13.039 1 98.56 104 VAL B O 1
ATOM 1686 N N . VAL B 1 105 ? 12.883 -3.385 -13.719 1 98.88 105 VAL B N 1
ATOM 1687 C CA . VAL B 1 105 ? 12.805 -4.387 -12.656 1 98.88 105 VAL B CA 1
ATOM 1688 C C . VAL B 1 105 ? 14.016 -4.262 -11.734 1 98.88 105 VAL B C 1
ATOM 1690 O O . VAL B 1 105 ? 15.156 -4.379 -12.18 1 98.88 105 VAL B O 1
ATOM 1693 N N . ARG B 1 106 ? 13.828 -4.016 -10.453 1 98.81 106 ARG B N 1
ATOM 1694 C CA . ARG B 1 106 ? 14.852 -4.004 -9.414 1 98.81 106 ARG B CA 1
ATOM 1695 C C . ARG B 1 106 ? 14.602 -5.105 -8.391 1 98.81 106 ARG B C 1
ATOM 1697 O O . ARG B 1 106 ? 13.477 -5.602 -8.266 1 98.81 106 ARG B O 1
ATOM 1704 N N . TYR B 1 107 ? 15.664 -5.453 -7.703 1 98.81 107 TYR B N 1
ATOM 1705 C CA . TYR B 1 107 ? 15.586 -6.582 -6.781 1 98.81 107 TYR B CA 1
ATOM 1706 C C . TYR B 1 107 ? 16.125 -6.207 -5.41 1 98.81 107 TYR B C 1
ATOM 1708 O O . TYR B 1 107 ? 17.062 -5.41 -5.301 1 98.81 107 TYR B O 1
ATOM 1716 N N . LEU B 1 108 ? 15.555 -6.789 -4.359 1 98.69 108 LEU B N 1
ATOM 1717 C CA . LEU B 1 108 ? 16.047 -6.637 -2.998 1 98.69 108 LEU B CA 1
ATOM 1718 C C . LEU B 1 108 ? 17.453 -7.207 -2.863 1 98.69 108 LEU B C 1
ATOM 1720 O O . LEU B 1 108 ? 18.328 -6.594 -2.227 1 98.69 108 LEU B O 1
ATOM 1724 N N . GLU B 1 109 ? 17.547 -8.453 -3.389 1 97.5 109 GLU B N 1
ATOM 1725 C CA . GLU B 1 109 ? 18.859 -9.094 -3.416 1 97.5 109 GLU B CA 1
ATOM 1726 C C . GLU B 1 109 ? 19.359 -9.258 -4.848 1 97.5 109 GLU B C 1
ATOM 1728 O O . GLU B 1 109 ? 18.641 -9.773 -5.707 1 97.5 109 GLU B O 1
ATOM 1733 N N . GLY B 1 110 ? 20.516 -8.758 -5.07 1 84.38 110 GLY B N 1
ATOM 1734 C CA . GLY B 1 110 ? 21.172 -8.961 -6.355 1 84.38 110 GLY B CA 1
ATOM 1735 C C . GLY B 1 110 ? 21.031 -7.77 -7.289 1 84.38 110 GLY B C 1
ATOM 1736 O O . GLY B 1 110 ? 20.281 -6.836 -7 1 84.38 110 GLY B O 1
#

Sequence (220 aa):
MQSGYPVVTLCGSTRFKTEFMEAQKRLTLDGYIVISVGLFGHSGDQEVWDGMDEGTLSRTKQMLDDMHKRKIDMADEIFVINVGGYIGDSTRSEIEYAKKHGKVVRYLEGMQSGYPVVTLCGSTRFKTEFMEAQKRLTLDGYIVISVGLFGHSGDQEVWDGMDEGTLSRTKQMLDDMHKRKIDMADEIFVINVGGYIGDSTRSEIEYAKKHGKVVRYLEG

Nearest PDB structures (foldseek):
  7o62-assembly1_B  TM=7.587E-01  e=9.389E-03  Desulfotalea psychrophila LSv54
  7o62-assembly1_D  TM=7.901E-01  e=7.902E-02  Desulfotalea psychrophila LSv54
  3hgu-assembly1_B  TM=5.251E-01  e=1.756E-01  Pantoea agglomerans
  3hgu-assembly1_A  TM=5.324E-01  e=1.877E-01  Pantoea agglomerans
  1iu9-assembly1_A  TM=4.716E-01  e=2.450E-01  Pyrococcus horikoshii OT3

Foldseek 3Di:
DPPVAFEEEEFEQLLPVVLQVVVCVVSVVVRHHYHYQPDSCNHDVVCVCPPDDPVRNVVVVVVSLVVSLVSLVVGQAYEYEQVVNDDDPSRVVSVVSNVVVPHHYHYPPD/DPPVAFEEEEFEQLLPVVLQVVVCVVSVVVRHHYHYQPDSCNHDVVCVCPPDDPVRNVVVVVVSLVVSLVSLVVGQAYEYEQVVNDDDPSRVVSVVSNVVVPHHYHYPPD

Radius of gyration: 16.99 Å; Cα contacts (8 Å, |Δi|>4): 341; chains: 2; bounding box: 41×46×38 Å

Organism: Butyrivibrio fibrisolvens (NCBI:txid831)